Protein AF-A0A927FLP5-F1 (afdb_monomer_lite)

Radius of gyration: 29.57 Å; chains: 1; bounding box: 70×48×96 Å

Structure (mmCIF, N/CA/C/O backbone):
data_AF-A0A927FLP5-F1
#
_entry.id   AF-A0A927FLP5-F1
#
loop_
_atom_site.group_PDB
_atom_site.id
_atom_site.type_symbol
_atom_site.label_atom_id
_atom_site.label_alt_id
_atom_site.label_comp_id
_atom_site.label_asym_id
_atom_site.label_entity_id
_atom_site.label_seq_id
_atom_site.pdbx_PDB_ins_code
_atom_site.Cartn_x
_atom_site.Cartn_y
_atom_site.Cartn_z
_atom_site.occupancy
_atom_site.B_iso_or_equiv
_atom_site.auth_seq_id
_atom_site.auth_comp_id
_atom_site.auth_asym_id
_atom_site.auth_atom_id
_atom_site.pdbx_PDB_model_num
ATOM 1 N N . MET A 1 1 ? -26.301 -29.837 15.207 1.00 54.06 1 MET A N 1
ATOM 2 C CA . MET A 1 1 ? -26.233 -28.660 14.314 1.00 54.06 1 MET A CA 1
ATOM 3 C C . MET A 1 1 ? -24.783 -28.474 13.905 1.00 54.06 1 MET A C 1
ATOM 5 O O . MET A 1 1 ? -23.998 -28.004 14.714 1.00 54.06 1 MET A O 1
ATOM 9 N N . SER A 1 2 ? -24.397 -28.942 12.717 1.00 48.25 2 SER A N 1
ATOM 10 C CA . SER A 1 2 ? -23.045 -28.733 12.197 1.00 48.25 2 SER A CA 1
ATOM 11 C C . SER A 1 2 ? -22.936 -27.309 11.663 1.00 48.25 2 SER A C 1
ATOM 13 O O . SER A 1 2 ? -23.593 -26.951 10.687 1.00 48.25 2 SER A O 1
ATOM 15 N N . THR A 1 3 ? -22.117 -26.487 12.309 1.00 58.62 3 THR A N 1
ATOM 16 C CA . THR A 1 3 ? -21.611 -25.234 11.747 1.00 58.62 3 THR A CA 1
ATOM 17 C C . THR A 1 3 ? -20.623 -25.586 10.643 1.00 58.62 3 THR A C 1
ATOM 19 O O . THR A 1 3 ? -19.413 -25.597 10.853 1.00 58.62 3 THR A O 1
ATOM 22 N N . GLU A 1 4 ? -21.142 -25.966 9.479 1.00 59.00 4 GLU A N 1
ATOM 23 C CA . GLU A 1 4 ? -20.322 -26.081 8.284 1.00 59.00 4 GLU A CA 1
ATOM 24 C C . GLU A 1 4 ? -19.819 -24.666 7.963 1.00 59.00 4 GLU A C 1
ATOM 26 O O . GLU A 1 4 ? -20.645 -23.755 7.819 1.00 59.00 4 GLU A O 1
ATOM 31 N N . PRO A 1 5 ? -18.494 -24.423 7.949 1.00 60.84 5 PRO A N 1
ATOM 32 C CA . PRO A 1 5 ? -17.960 -23.106 7.655 1.00 60.84 5 PRO A CA 1
ATOM 33 C C . PRO A 1 5 ? -18.438 -22.741 6.257 1.00 60.84 5 PRO A C 1
ATOM 35 O O . PRO A 1 5 ? -18.066 -23.377 5.268 1.00 60.84 5 PRO A O 1
ATOM 38 N N . ARG A 1 6 ? -19.340 -21.756 6.201 1.00 65.50 6 ARG A N 1
ATOM 39 C CA . ARG A 1 6 ? -19.915 -21.214 4.976 1.00 65.50 6 ARG A CA 1
ATOM 40 C C . ARG A 1 6 ? -18.735 -20.828 4.095 1.00 65.50 6 ARG A C 1
ATOM 42 O O . ARG A 1 6 ? -18.098 -19.815 4.358 1.00 65.50 6 ARG A O 1
ATOM 49 N N . ARG A 1 7 ? -18.395 -21.661 3.102 1.00 63.47 7 ARG A N 1
ATOM 50 C CA . ARG A 1 7 ? -17.351 -21.339 2.127 1.00 63.47 7 ARG A CA 1
ATOM 51 C C . ARG A 1 7 ? -17.814 -20.070 1.438 1.00 63.47 7 ARG A C 1
ATOM 53 O O . ARG A 1 7 ? -18.718 -20.119 0.602 1.00 63.47 7 ARG A O 1
ATOM 60 N N . VAL A 1 8 ? -17.251 -18.943 1.861 1.00 61.28 8 VAL A N 1
ATOM 61 C CA . VAL A 1 8 ? -17.439 -17.656 1.213 1.00 61.28 8 VAL A CA 1
ATOM 62 C C . VAL A 1 8 ? -17.015 -17.893 -0.226 1.00 61.28 8 VAL A C 1
ATOM 64 O O . VAL A 1 8 ? -15.874 -18.255 -0.516 1.00 61.28 8 VAL A O 1
ATOM 67 N N . ARG A 1 9 ? -18.000 -17.866 -1.124 1.00 59.44 9 ARG A N 1
ATOM 68 C CA . ARG A 1 9 ? -17.767 -18.035 -2.552 1.00 59.44 9 ARG A CA 1
ATOM 69 C C . ARG A 1 9 ? -16.816 -16.905 -2.911 1.00 59.44 9 ARG A C 1
ATOM 71 O O . ARG A 1 9 ? -17.190 -15.756 -2.699 1.00 59.44 9 ARG A O 1
ATOM 78 N N . ALA A 1 10 ? -15.608 -17.234 -3.377 1.00 58.75 10 ALA A N 1
ATOM 79 C CA . ALA A 1 10 ? -14.648 -16.220 -3.791 1.00 58.75 10 ALA A CA 1
ATOM 80 C C . ALA A 1 10 ? -15.401 -15.229 -4.695 1.00 58.75 10 ALA A C 1
ATOM 82 O O . ALA A 1 10 ? -16.010 -15.690 -5.674 1.00 58.75 10 ALA A O 1
ATOM 83 N N . PRO A 1 11 ? -15.473 -13.937 -4.322 1.00 57.31 11 PRO A N 1
ATOM 84 C CA . PRO A 1 11 ? -16.252 -12.961 -5.067 1.00 57.31 11 PRO A CA 1
ATOM 85 C C . PRO A 1 11 ? -15.844 -13.056 -6.533 1.00 57.31 11 PRO A C 1
ATOM 87 O O . PRO A 1 11 ? -14.660 -13.240 -6.847 1.00 57.31 11 PRO A O 1
ATOM 90 N N . ARG A 1 12 ? -16.830 -13.035 -7.438 1.00 59.53 12 ARG A N 1
ATOM 91 C CA . ARG A 1 12 ? -16.547 -13.055 -8.875 1.00 59.53 12 ARG A CA 1
ATOM 92 C C . ARG A 1 12 ? -15.749 -11.797 -9.152 1.00 59.53 12 ARG A C 1
ATOM 94 O O . ARG A 1 12 ? -16.330 -10.723 -9.201 1.00 59.53 12 ARG A O 1
ATOM 101 N N . ALA A 1 13 ? -14.433 -11.953 -9.303 1.00 56.00 13 ALA A N 1
ATOM 102 C CA . ALA A 1 13 ? -13.540 -10.834 -9.526 1.00 56.00 13 ALA A CA 1
ATOM 103 C C . ALA A 1 13 ? -14.156 -9.956 -10.627 1.00 56.00 13 ALA A C 1
ATOM 105 O O . ALA A 1 13 ? -14.402 -10.477 -11.724 1.00 56.00 13 ALA A O 1
ATOM 106 N N . PRO A 1 14 ? -14.480 -8.679 -10.339 1.00 56.59 14 PRO A N 1
ATOM 107 C CA . PRO A 1 14 ? -15.032 -7.788 -11.344 1.00 56.59 14 PRO A CA 1
ATOM 108 C C . PRO A 1 14 ? -14.120 -7.839 -12.566 1.00 56.59 14 PRO A C 1
ATOM 110 O O . PRO A 1 14 ? -12.899 -7.956 -12.405 1.00 56.59 14 PRO A O 1
ATOM 113 N N . ALA A 1 15 ? -14.719 -7.821 -13.766 1.00 57.72 15 ALA A N 1
ATOM 114 C CA . ALA A 1 15 ? -13.989 -7.943 -15.025 1.00 57.72 15 ALA A CA 1
ATOM 115 C C . ALA A 1 15 ? -12.726 -7.077 -14.934 1.00 57.72 15 ALA A C 1
ATOM 117 O O . ALA A 1 15 ? -12.846 -5.879 -14.651 1.00 57.72 15 ALA A O 1
ATOM 118 N N . PRO A 1 16 ? -11.526 -7.678 -15.031 1.00 55.12 16 PRO A N 1
ATOM 119 C CA . PRO A 1 16 ? -10.327 -7.009 -14.571 1.00 55.12 16 PRO A CA 1
ATOM 120 C C . PRO A 1 16 ? -10.197 -5.674 -15.311 1.00 55.12 16 PRO A C 1
ATOM 122 O O . PRO A 1 16 ? -10.418 -5.580 -16.517 1.00 55.12 16 PRO A O 1
ATOM 125 N N . SER A 1 17 ? -9.848 -4.603 -14.611 1.00 60.06 17 SER A N 1
ATOM 126 C CA . SER A 1 17 ? -9.495 -3.337 -15.255 1.00 60.06 17 SER A CA 1
ATOM 127 C C . SER A 1 17 ? -8.031 -3.390 -15.716 1.00 60.06 17 SER A C 1
ATOM 129 O O . SER A 1 17 ? -7.236 -2.491 -15.445 1.00 60.06 17 SER A O 1
ATOM 131 N N . TRP A 1 18 ? -7.658 -4.463 -16.439 1.00 62.25 18 TRP A N 1
ATOM 132 C CA . TRP A 1 18 ? -6.313 -4.683 -17.014 1.00 62.25 18 TRP A CA 1
ATOM 133 C C . TRP A 1 18 ? -5.880 -3.559 -17.965 1.00 62.25 18 TRP A C 1
ATOM 135 O O . TRP A 1 18 ? -4.708 -3.453 -18.308 1.00 62.25 18 TRP A O 1
ATOM 145 N N . TRP A 1 19 ? -6.813 -2.679 -18.314 1.00 68.94 19 TRP A N 1
ATOM 146 C CA . TRP A 1 19 ? -6.651 -1.540 -19.200 1.00 68.94 19 TRP A CA 1
ATOM 147 C C . TRP A 1 19 ? -6.136 -0.272 -18.519 1.00 68.94 19 TRP A C 1
ATOM 149 O O . TRP A 1 19 ? -5.995 0.734 -19.207 1.00 68.94 19 TRP A O 1
ATOM 159 N N . SER A 1 20 ? -5.864 -0.259 -17.204 1.00 82.50 20 SER A N 1
ATOM 160 C CA . SER A 1 20 ? -5.229 0.928 -16.614 1.00 82.50 20 SER A CA 1
ATOM 161 C C . SER A 1 20 ? -3.843 1.119 -17.247 1.00 82.50 20 SER A C 1
ATOM 163 O O . SER A 1 20 ? -2.951 0.296 -17.004 1.00 82.50 20 SER A O 1
ATOM 165 N N . PRO A 1 21 ? -3.628 2.194 -18.032 1.00 85.00 21 PRO A N 1
ATOM 166 C CA . PRO A 1 21 ? -2.391 2.371 -18.787 1.00 85.00 21 PRO A CA 1
ATOM 167 C C . PRO A 1 21 ? -1.184 2.477 -17.852 1.00 85.00 21 PRO A C 1
ATOM 169 O O . PRO A 1 21 ? -0.098 2.029 -18.195 1.00 85.00 21 PRO A O 1
ATOM 172 N N . TRP A 1 22 ? -1.381 2.979 -16.630 1.00 84.69 22 TRP A N 1
ATOM 173 C CA . TRP A 1 22 ? -0.342 3.089 -15.605 1.00 84.69 22 TRP A CA 1
ATOM 174 C C . TRP A 1 22 ? 0.084 1.738 -15.029 1.00 84.69 22 TRP A C 1
ATOM 176 O O . TRP A 1 22 ? 1.269 1.517 -14.792 1.00 84.69 22 TRP A O 1
ATOM 186 N N . ILE A 1 23 ? -0.867 0.820 -14.825 1.00 88.62 23 ILE A N 1
ATOM 187 C CA . ILE A 1 23 ? -0.567 -0.540 -14.355 1.00 88.62 23 ILE A CA 1
ATOM 188 C C . ILE A 1 23 ? 0.171 -1.302 -15.454 1.00 88.62 23 ILE A C 1
ATOM 190 O O . ILE A 1 23 ? 1.176 -1.955 -15.172 1.00 88.62 23 ILE A O 1
ATOM 194 N N . LEU A 1 24 ? -0.296 -1.185 -16.701 1.00 90.00 24 LEU A N 1
ATOM 195 C CA . LEU A 1 24 ? 0.365 -1.794 -17.851 1.00 90.00 24 LEU A CA 1
ATOM 196 C C . LEU A 1 24 ? 1.784 -1.244 -18.019 1.00 90.00 24 LEU A C 1
ATOM 198 O O . LEU A 1 24 ? 2.722 -2.028 -18.115 1.00 90.00 24 LEU A O 1
ATOM 202 N N . LEU A 1 25 ? 1.953 0.079 -17.965 1.00 89.69 25 LEU A N 1
ATOM 203 C CA . LEU A 1 25 ? 3.258 0.733 -18.039 1.00 89.69 25 LEU A CA 1
ATOM 204 C C . LEU A 1 25 ? 4.198 0.245 -16.931 1.00 89.69 25 LEU A C 1
ATOM 206 O O . LEU A 1 25 ? 5.344 -0.088 -17.213 1.00 89.69 25 LEU A O 1
ATOM 210 N N . GLY A 1 26 ? 3.713 0.138 -15.690 1.00 90.00 26 GLY A N 1
ATOM 211 C CA . GLY A 1 26 ? 4.506 -0.389 -14.578 1.00 90.00 26 GLY A CA 1
ATOM 212 C C . GLY A 1 26 ? 4.943 -1.841 -14.793 1.00 90.00 26 GLY A C 1
ATOM 213 O O . GLY A 1 26 ? 6.095 -2.186 -14.539 1.00 90.00 26 GLY A O 1
ATOM 214 N N . ARG A 1 27 ? 4.057 -2.693 -15.323 1.00 91.69 27 ARG A N 1
ATOM 215 C CA . ARG A 1 27 ? 4.384 -4.090 -15.658 1.00 91.69 27 ARG A CA 1
ATOM 216 C C . ARG A 1 27 ? 5.389 -4.189 -16.797 1.00 91.69 27 ARG A C 1
ATOM 218 O O . ARG A 1 27 ? 6.332 -4.965 -16.702 1.00 91.69 27 ARG A O 1
ATOM 225 N N . VAL A 1 28 ? 5.212 -3.387 -17.846 1.00 91.81 28 VAL A N 1
ATOM 226 C CA . VAL A 1 28 ? 6.163 -3.300 -18.960 1.00 91.81 28 VAL A CA 1
ATOM 227 C C . VAL A 1 28 ? 7.525 -2.860 -18.438 1.00 91.81 28 VAL A C 1
ATOM 229 O O . VAL A 1 28 ? 8.517 -3.501 -18.756 1.00 91.81 28 VAL A O 1
ATOM 232 N N . LEU A 1 29 ? 7.585 -1.843 -17.575 1.00 90.31 29 LEU A N 1
ATOM 233 C CA . LEU A 1 29 ? 8.837 -1.366 -16.989 1.00 90.31 29 LEU A CA 1
ATOM 234 C C . LEU A 1 29 ? 9.545 -2.448 -16.151 1.00 90.31 29 LEU A C 1
ATOM 236 O O . LEU A 1 29 ? 10.763 -2.587 -16.258 1.00 90.31 29 LEU A O 1
ATOM 240 N N . LEU A 1 30 ? 8.798 -3.254 -15.383 1.00 90.44 30 LEU A N 1
ATOM 241 C CA . LEU A 1 30 ? 9.343 -4.387 -14.617 1.00 90.44 30 LEU A CA 1
ATOM 242 C C . LEU A 1 30 ? 9.969 -5.479 -15.495 1.00 90.44 30 LEU A C 1
ATOM 244 O O . LEU A 1 30 ? 10.870 -6.172 -15.033 1.00 90.44 30 LEU A O 1
ATOM 248 N N . VAL A 1 31 ? 9.503 -5.642 -16.735 1.00 92.56 31 VAL A N 1
ATOM 249 C CA . VAL A 1 31 ? 10.035 -6.638 -17.680 1.00 92.56 31 VAL A CA 1
ATOM 250 C C . VAL A 1 31 ? 11.155 -6.040 -18.533 1.00 92.56 31 VAL A C 1
ATOM 252 O O . VAL A 1 31 ? 12.246 -6.601 -18.625 1.00 92.56 31 VAL A O 1
ATOM 255 N N . VAL A 1 32 ? 10.899 -4.880 -19.139 1.00 90.38 32 VAL A N 1
ATOM 256 C CA . VAL A 1 32 ? 11.804 -4.213 -20.082 1.00 90.38 32 VAL A CA 1
ATOM 257 C C . VAL A 1 32 ? 13.066 -3.710 -19.387 1.00 90.38 32 VAL A C 1
ATOM 259 O O . VAL A 1 32 ? 14.140 -3.818 -19.966 1.00 90.38 32 VAL A O 1
ATOM 262 N N . GLY A 1 33 ? 12.974 -3.212 -18.149 1.00 88.94 33 GLY A N 1
ATOM 263 C CA . GLY A 1 33 ? 14.136 -2.720 -17.402 1.00 88.94 33 GLY A CA 1
ATOM 264 C C . GLY A 1 33 ? 15.233 -3.784 -17.249 1.00 88.94 33 GLY A C 1
ATOM 265 O O . GLY A 1 33 ? 16.324 -3.605 -17.791 1.00 88.94 33 GLY A O 1
ATOM 266 N N . PRO A 1 34 ? 14.957 -4.922 -16.584 1.00 86.62 34 PRO A N 1
ATOM 267 C CA . PRO A 1 34 ? 15.915 -6.021 -16.472 1.00 86.62 34 PRO A CA 1
ATOM 268 C C . PRO A 1 34 ? 16.362 -6.576 -17.829 1.00 86.62 34 PRO A C 1
ATOM 270 O O . PRO A 1 34 ? 17.546 -6.854 -18.007 1.00 86.62 34 PRO A O 1
ATOM 273 N N . ALA A 1 35 ? 15.450 -6.691 -18.802 1.00 91.44 35 ALA A N 1
ATOM 274 C CA . ALA A 1 35 ? 15.788 -7.167 -20.142 1.00 91.44 35 ALA A CA 1
ATOM 275 C C . ALA A 1 35 ? 16.807 -6.256 -20.846 1.00 91.44 35 ALA A C 1
ATOM 277 O O . ALA A 1 35 ? 17.753 -6.760 -21.445 1.00 91.44 35 ALA A O 1
ATOM 278 N N . LEU A 1 36 ? 16.669 -4.930 -20.730 1.00 88.88 36 LEU A N 1
ATOM 279 C CA . LEU A 1 36 ? 17.631 -3.968 -21.275 1.00 88.88 36 LEU A CA 1
ATOM 280 C C . LEU A 1 36 ? 18.985 -4.041 -20.571 1.00 88.88 36 LEU A C 1
ATOM 282 O O . LEU A 1 36 ? 20.010 -3.927 -21.235 1.00 88.88 36 LEU A O 1
ATOM 286 N N . VAL A 1 37 ? 19.012 -4.266 -19.255 1.00 90.19 37 VAL A N 1
ATOM 287 C CA . VAL A 1 37 ? 20.271 -4.453 -18.515 1.00 90.19 37 VAL A CA 1
ATOM 288 C C . VAL A 1 37 ? 20.991 -5.720 -18.981 1.00 90.19 37 VAL A C 1
ATOM 290 O O . VAL A 1 37 ? 22.192 -5.679 -19.244 1.00 90.19 37 VAL A O 1
ATOM 293 N N . VAL A 1 38 ? 20.266 -6.832 -19.136 1.00 93.88 38 VAL A N 1
ATOM 294 C CA . VAL A 1 38 ? 20.825 -8.087 -19.663 1.00 93.88 38 VAL A CA 1
ATOM 295 C C . VAL A 1 38 ? 21.300 -7.904 -21.103 1.00 93.88 38 VAL A C 1
ATOM 297 O O . VAL A 1 38 ? 22.424 -8.281 -21.419 1.00 93.88 38 VAL A O 1
ATOM 300 N N . LEU A 1 39 ? 20.492 -7.275 -21.961 1.00 91.88 39 LEU A N 1
ATOM 301 C CA . LEU A 1 39 ? 20.863 -6.988 -23.345 1.00 91.88 39 LEU A CA 1
ATOM 302 C C . LEU A 1 39 ? 22.130 -6.134 -23.412 1.00 91.88 39 LEU A C 1
ATOM 304 O O . LEU A 1 39 ? 23.053 -6.482 -24.137 1.00 91.88 39 LEU A O 1
ATOM 308 N N . CYS A 1 40 ? 22.202 -5.073 -22.605 1.00 91.69 40 CYS A N 1
ATOM 309 C CA . CYS A 1 40 ? 23.368 -4.204 -22.509 1.00 91.69 40 CYS A CA 1
ATOM 310 C C . CYS A 1 40 ? 24.632 -5.010 -22.186 1.00 91.69 40 CYS A C 1
ATOM 312 O O . CYS A 1 40 ? 25.641 -4.840 -22.863 1.00 91.69 40 CYS A O 1
ATOM 314 N N . ARG A 1 41 ? 24.563 -5.935 -21.217 1.00 92.56 41 ARG A N 1
ATOM 315 C CA . ARG A 1 41 ? 25.679 -6.831 -20.863 1.00 92.56 41 ARG A CA 1
ATOM 316 C C . ARG A 1 41 ? 26.053 -7.799 -21.984 1.00 92.56 41 ARG A C 1
ATOM 318 O O . ARG A 1 41 ? 27.232 -8.007 -22.235 1.00 92.56 41 ARG A O 1
ATOM 325 N N . LEU A 1 42 ? 25.074 -8.383 -22.671 1.00 95.75 42 LEU A N 1
ATOM 326 C CA . LEU A 1 42 ? 25.333 -9.339 -23.754 1.00 95.75 42 LEU A CA 1
ATOM 327 C C . LEU A 1 42 ? 25.935 -8.673 -24.997 1.00 95.75 42 LEU A C 1
ATOM 329 O O . LEU A 1 42 ? 26.741 -9.287 -25.693 1.00 95.75 42 LEU A O 1
ATOM 333 N N . THR A 1 43 ? 25.577 -7.418 -25.270 1.00 94.06 43 THR A N 1
ATOM 334 C CA . THR A 1 43 ? 26.082 -6.662 -26.424 1.00 94.06 43 THR A CA 1
ATOM 335 C C . THR A 1 43 ? 27.292 -5.793 -26.085 1.00 94.06 43 THR A C 1
ATOM 337 O O . THR A 1 43 ? 27.624 -4.904 -26.863 1.00 94.06 43 THR A O 1
ATOM 340 N N . GLU A 1 44 ? 27.951 -6.008 -24.940 1.00 94.19 44 GLU A N 1
ATOM 341 C CA . GLU A 1 44 ? 29.092 -5.197 -24.480 1.00 94.19 44 GLU A CA 1
ATOM 342 C C . GLU A 1 44 ? 30.226 -5.135 -25.507 1.00 94.19 44 GLU A C 1
ATOM 344 O O . GLU A 1 44 ? 30.790 -4.071 -25.746 1.00 94.19 44 GLU A O 1
ATOM 349 N N . SER A 1 45 ? 30.477 -6.236 -26.217 1.00 95.00 45 SER A N 1
ATOM 350 C CA . SER A 1 45 ? 31.469 -6.287 -27.301 1.00 95.00 45 SER A CA 1
ATOM 351 C C . SER A 1 45 ? 31.207 -5.295 -28.444 1.00 95.00 45 SER A C 1
ATOM 353 O O . SER A 1 45 ? 32.139 -4.944 -29.161 1.00 95.00 45 SER A O 1
ATOM 355 N N . TRP A 1 46 ? 29.965 -4.835 -28.627 1.00 91.44 46 TRP A N 1
ATOM 356 C CA . TRP A 1 46 ? 29.588 -3.933 -29.719 1.00 91.44 46 TRP A CA 1
ATOM 357 C C . TRP A 1 46 ? 29.763 -2.461 -29.362 1.00 91.44 46 TRP A C 1
ATOM 359 O O . TRP A 1 46 ? 30.056 -1.650 -30.234 1.00 91.44 46 TRP A O 1
ATOM 369 N N . TRP A 1 47 ? 29.559 -2.104 -28.094 1.00 92.00 47 TRP A N 1
ATOM 370 C CA . TRP A 1 47 ? 29.559 -0.710 -27.648 1.00 92.00 47 TRP A CA 1
ATOM 371 C C . TRP A 1 47 ? 30.698 -0.371 -26.684 1.00 92.00 47 TRP A C 1
ATOM 373 O O . TRP A 1 47 ? 30.925 0.809 -26.418 1.00 92.00 47 TRP A O 1
ATOM 383 N N . GLY A 1 48 ? 31.432 -1.367 -26.183 1.00 90.25 48 GLY A N 1
ATOM 384 C CA . GLY A 1 48 ? 32.540 -1.175 -25.244 1.00 90.25 48 GLY A CA 1
ATOM 385 C C . GLY A 1 48 ? 33.731 -0.412 -25.832 1.00 90.25 48 GLY A C 1
ATOM 386 O O . GLY A 1 48 ? 34.503 0.177 -25.085 1.00 90.25 48 GLY A O 1
ATOM 387 N N . SER A 1 49 ? 33.862 -0.378 -27.161 1.00 93.12 49 SER A N 1
ATOM 388 C CA . SER A 1 49 ? 34.868 0.416 -27.882 1.00 93.12 49 SER A CA 1
ATOM 389 C C . SER A 1 49 ? 34.356 1.778 -28.361 1.00 93.12 49 SER A C 1
ATOM 391 O O . SER A 1 49 ? 35.131 2.554 -28.922 1.00 93.12 49 SER A O 1
ATOM 393 N N . ALA A 1 50 ? 33.066 2.076 -28.180 1.00 91.19 50 ALA A N 1
ATOM 394 C CA . ALA A 1 50 ? 32.509 3.351 -28.608 1.00 91.19 50 ALA A CA 1
ATOM 395 C C . ALA A 1 50 ? 33.024 4.499 -27.714 1.00 91.19 50 ALA A C 1
ATOM 397 O O . ALA A 1 50 ? 33.268 4.284 -26.523 1.00 91.19 50 ALA A O 1
ATOM 398 N N . PRO A 1 51 ? 33.166 5.724 -28.255 1.00 91.50 51 PRO A N 1
ATOM 399 C CA . PRO A 1 51 ? 33.581 6.886 -27.476 1.00 91.50 51 PRO A CA 1
ATOM 400 C C . PRO A 1 51 ? 32.650 7.131 -26.288 1.00 91.50 51 PRO A C 1
ATOM 402 O O . PRO A 1 51 ? 31.441 6.892 -26.383 1.00 91.50 51 PRO A O 1
ATOM 405 N N . LEU A 1 52 ? 33.212 7.639 -25.196 1.00 93.88 52 LEU A N 1
ATOM 406 C CA . LEU A 1 52 ? 32.449 8.071 -24.029 1.00 93.88 52 LEU A CA 1
ATOM 407 C C . LEU A 1 52 ? 31.998 9.527 -24.195 1.00 93.88 52 LEU A C 1
ATOM 409 O O . LEU A 1 52 ? 32.701 10.332 -24.807 1.00 93.88 52 LEU A O 1
ATOM 413 N N . ASP A 1 53 ? 30.831 9.852 -23.652 1.00 91.88 53 ASP A N 1
ATOM 414 C CA . ASP A 1 53 ? 30.347 11.220 -23.504 1.00 91.88 53 ASP A CA 1
ATOM 415 C C . ASP A 1 53 ? 30.959 11.912 -22.268 1.00 91.88 53 ASP A C 1
ATOM 417 O O . ASP A 1 53 ? 31.731 11.323 -21.506 1.00 91.88 53 ASP A O 1
ATOM 421 N N . GLU A 1 54 ? 30.609 13.182 -22.051 1.00 90.75 54 GLU A N 1
ATOM 422 C CA . GLU A 1 54 ? 31.072 13.969 -20.894 1.00 90.75 54 GLU A CA 1
ATOM 423 C C . GLU A 1 54 ? 30.620 13.384 -19.541 1.00 90.75 54 GLU A C 1
ATOM 425 O O . GLU A 1 54 ? 31.224 13.669 -18.508 1.00 90.75 54 GLU A O 1
ATOM 430 N N . GLY A 1 55 ? 29.573 12.552 -19.537 1.00 85.00 55 GLY A N 1
ATOM 431 C CA . GLY A 1 55 ? 29.070 11.841 -18.363 1.00 85.00 55 GLY A CA 1
ATOM 432 C C . GLY A 1 55 ? 29.760 10.498 -18.108 1.00 85.00 55 GLY A C 1
ATOM 433 O O . GLY A 1 55 ? 29.422 9.823 -17.134 1.00 85.00 55 GLY A O 1
ATOM 434 N N . GLY A 1 56 ? 30.710 10.098 -18.961 1.00 86.88 56 GLY A N 1
ATOM 435 C CA . GLY A 1 56 ? 31.394 8.809 -18.883 1.00 86.88 56 GLY A CA 1
ATOM 436 C C . GLY A 1 56 ? 30.550 7.624 -19.367 1.00 86.88 56 GLY A C 1
ATOM 437 O O . GLY A 1 56 ? 30.906 6.477 -19.090 1.00 86.88 56 GLY A O 1
ATOM 438 N N . LEU A 1 57 ? 29.442 7.867 -20.073 1.00 86.44 57 LEU A N 1
ATOM 439 C CA . LEU A 1 57 ? 28.624 6.833 -20.704 1.00 86.44 57 LEU A CA 1
ATOM 440 C C . LEU A 1 57 ? 29.055 6.631 -22.157 1.00 86.44 57 LEU A C 1
ATOM 442 O O . LEU A 1 57 ? 29.432 7.566 -22.854 1.00 86.44 57 LEU A O 1
ATOM 446 N N . SER A 1 58 ? 28.978 5.392 -22.640 1.00 91.25 58 SER A N 1
ATOM 447 C CA . SER A 1 58 ? 29.176 5.102 -24.063 1.00 91.25 58 SER A CA 1
ATOM 448 C C . SER A 1 58 ? 28.144 5.862 -24.901 1.00 91.25 58 SER A C 1
ATOM 450 O O . SER A 1 58 ? 26.949 5.814 -24.612 1.00 91.25 58 SER A O 1
ATOM 452 N N . THR A 1 59 ? 28.603 6.519 -25.968 1.00 91.44 59 THR A N 1
ATOM 453 C CA . THR A 1 59 ? 27.760 7.244 -26.941 1.00 91.44 59 THR A CA 1
ATOM 454 C C . THR A 1 59 ? 26.798 6.333 -27.711 1.00 91.44 59 THR A C 1
ATOM 456 O O . THR A 1 59 ? 25.896 6.810 -28.403 1.00 91.44 59 THR A O 1
ATOM 459 N N . HIS A 1 60 ? 26.953 5.013 -27.591 1.00 91.69 60 HIS A N 1
ATOM 460 C CA . HIS A 1 60 ? 26.033 4.047 -28.168 1.00 91.69 60 HIS A CA 1
ATOM 461 C C . HIS A 1 60 ? 24.657 4.100 -27.463 1.00 91.69 60 HIS A C 1
ATOM 463 O O . HIS A 1 60 ? 24.587 4.162 -26.234 1.00 91.69 60 HIS A O 1
ATOM 469 N N . PRO A 1 61 ? 23.526 3.996 -28.188 1.00 90.19 61 PRO A N 1
ATOM 470 C CA . PRO A 1 61 ? 22.194 4.160 -27.593 1.00 90.19 61 PRO A CA 1
ATOM 471 C C . PRO A 1 61 ? 21.813 3.072 -26.575 1.00 90.19 61 PRO A C 1
ATOM 473 O O . PRO A 1 61 ? 20.974 3.315 -25.709 1.00 90.19 61 PRO A O 1
ATOM 476 N N . ILE A 1 62 ? 22.409 1.874 -26.659 1.00 89.25 62 ILE A N 1
ATOM 477 C CA . ILE A 1 62 ? 22.070 0.735 -25.780 1.00 89.25 62 ILE A CA 1
ATOM 478 C C . ILE A 1 62 ? 22.395 1.033 -24.299 1.00 89.25 62 ILE A C 1
ATOM 480 O O . ILE A 1 62 ? 21.465 0.984 -23.489 1.00 89.25 62 ILE A O 1
ATOM 484 N N . PRO A 1 63 ? 23.644 1.382 -23.916 1.00 87.19 63 PRO A N 1
ATOM 485 C CA . PRO A 1 63 ? 23.964 1.788 -22.544 1.00 87.19 63 PRO A CA 1
ATOM 486 C C . PRO A 1 63 ? 23.115 2.948 -22.025 1.00 87.19 63 PRO A C 1
ATOM 488 O O . PRO A 1 63 ? 22.624 2.881 -20.899 1.00 87.19 63 PRO A O 1
ATOM 491 N N . GLY A 1 64 ? 22.870 3.970 -22.852 1.00 88.56 64 GLY A N 1
ATOM 492 C CA . GLY A 1 64 ? 22.017 5.103 -22.482 1.00 88.56 64 GLY A CA 1
ATOM 493 C C . GLY A 1 64 ? 20.574 4.683 -22.178 1.00 88.56 64 GLY A C 1
ATOM 494 O O . GLY A 1 64 ? 20.018 5.058 -21.144 1.00 88.56 64 GLY A O 1
ATOM 495 N N . ALA A 1 65 ? 19.974 3.842 -23.026 1.00 88.56 65 ALA A N 1
ATOM 496 C CA . ALA A 1 65 ? 18.629 3.312 -22.806 1.00 88.56 65 ALA A CA 1
ATOM 497 C C . ALA A 1 65 ? 18.550 2.429 -21.549 1.00 88.56 65 ALA A C 1
ATOM 499 O O . ALA A 1 65 ? 17.604 2.556 -20.770 1.00 88.56 65 ALA A O 1
ATOM 500 N N . ALA A 1 66 ? 19.546 1.569 -21.317 1.00 87.62 66 ALA A N 1
ATOM 501 C CA . ALA A 1 66 ? 19.615 0.733 -20.119 1.00 87.62 66 ALA A CA 1
ATOM 502 C C . ALA A 1 66 ? 19.785 1.571 -18.839 1.00 87.62 66 ALA A C 1
ATOM 504 O O . ALA A 1 66 ? 19.133 1.293 -17.827 1.00 87.62 66 ALA A O 1
ATOM 505 N N . PHE A 1 67 ? 20.603 2.627 -18.887 1.00 88.81 67 PHE A N 1
ATOM 506 C CA . PHE A 1 67 ? 20.767 3.577 -17.789 1.00 88.81 67 PHE A CA 1
ATOM 507 C C . PHE A 1 67 ? 19.452 4.300 -17.475 1.00 88.81 67 PHE A C 1
ATOM 509 O O . PHE A 1 67 ? 18.987 4.257 -16.335 1.00 88.81 67 PHE A O 1
ATOM 516 N N . LEU A 1 68 ? 18.794 4.882 -18.483 1.00 89.31 68 LEU A N 1
ATOM 517 C CA . LEU A 1 68 ? 17.505 5.562 -18.313 1.00 89.31 68 LEU A CA 1
ATOM 518 C C . LEU A 1 68 ? 16.422 4.622 -17.775 1.00 89.31 68 LEU A C 1
ATOM 520 O O . LEU A 1 68 ? 15.695 4.988 -16.852 1.00 89.31 68 LEU A O 1
ATOM 524 N N . ALA A 1 69 ? 16.337 3.398 -18.303 1.00 85.88 69 ALA A N 1
ATOM 525 C CA . ALA A 1 69 ? 15.404 2.391 -17.810 1.00 85.88 69 ALA A CA 1
ATOM 526 C C . ALA A 1 69 ? 15.683 2.025 -16.344 1.00 85.88 69 ALA A C 1
ATOM 528 O O . ALA A 1 69 ? 14.745 1.891 -15.561 1.00 85.88 69 ALA A O 1
ATOM 529 N N . SER A 1 70 ? 16.955 1.924 -15.950 1.00 83.69 70 SER A N 1
ATOM 530 C CA . SER A 1 70 ? 17.358 1.645 -14.566 1.00 83.69 70 SER A CA 1
ATOM 531 C C . SER A 1 70 ? 16.999 2.793 -13.622 1.00 83.69 70 SER A C 1
ATOM 533 O O . SER A 1 70 ? 16.458 2.553 -12.544 1.00 83.69 70 SER A O 1
ATOM 535 N N . VAL A 1 71 ? 17.227 4.044 -14.036 1.00 87.75 71 VAL A N 1
ATOM 536 C CA . VAL A 1 71 ? 16.821 5.238 -13.277 1.00 87.75 71 VAL A CA 1
ATOM 537 C C . VAL A 1 71 ? 15.300 5.291 -13.127 1.00 87.75 71 VAL A C 1
ATOM 539 O O . VAL A 1 71 ? 14.800 5.495 -12.020 1.00 87.75 71 VAL A O 1
ATOM 542 N N . ALA A 1 72 ? 14.553 5.054 -14.208 1.00 86.12 72 ALA A N 1
ATOM 543 C CA . ALA A 1 72 ? 13.094 5.011 -14.176 1.00 86.12 72 ALA A CA 1
ATOM 544 C C . ALA A 1 72 ? 12.580 3.898 -13.251 1.00 86.12 72 ALA A C 1
ATOM 546 O O . ALA A 1 72 ? 11.673 4.133 -12.453 1.00 86.12 72 ALA A O 1
ATOM 547 N N . LEU A 1 73 ? 13.186 2.708 -13.308 1.00 87.56 73 LEU A N 1
ATOM 548 C CA . LEU A 1 73 ? 12.850 1.582 -12.440 1.00 87.56 73 LEU A CA 1
ATOM 549 C C . LEU A 1 73 ? 13.126 1.911 -10.968 1.00 87.56 73 LEU A C 1
ATOM 551 O O . LEU A 1 73 ? 12.263 1.672 -10.128 1.00 87.56 73 LEU A O 1
ATOM 555 N N . ALA A 1 74 ? 14.283 2.502 -10.658 1.00 84.12 74 ALA A N 1
ATOM 556 C CA . ALA A 1 74 ? 14.648 2.904 -9.301 1.00 84.12 74 ALA A CA 1
ATOM 557 C C . ALA A 1 74 ? 13.700 3.980 -8.746 1.00 84.12 74 ALA A C 1
ATOM 559 O O . ALA A 1 74 ? 13.237 3.873 -7.611 1.00 84.12 74 ALA A O 1
ATOM 560 N N . ALA A 1 75 ? 13.348 4.980 -9.559 1.00 81.88 75 ALA A N 1
ATOM 561 C CA . ALA A 1 75 ? 12.409 6.031 -9.175 1.00 81.88 75 ALA A CA 1
ATOM 562 C C . ALA A 1 75 ? 10.978 5.497 -8.983 1.00 81.88 75 ALA A C 1
ATOM 564 O O . ALA A 1 75 ? 10.270 5.911 -8.063 1.00 81.88 75 ALA A O 1
ATOM 565 N N . ALA A 1 76 ? 10.549 4.558 -9.830 1.00 84.31 76 ALA A N 1
ATOM 566 C CA . ALA A 1 76 ? 9.221 3.956 -9.767 1.00 84.31 76 ALA A CA 1
ATOM 567 C C . ALA A 1 76 ? 9.120 2.807 -8.751 1.00 84.31 76 ALA A C 1
ATOM 569 O O . ALA A 1 76 ? 8.009 2.396 -8.418 1.00 84.31 76 ALA A O 1
ATOM 570 N N . TRP A 1 77 ? 10.240 2.302 -8.230 1.00 84.69 77 TRP A N 1
ATOM 571 C CA . TRP A 1 77 ? 10.312 1.101 -7.394 1.00 84.69 77 TRP A CA 1
ATOM 572 C C . TRP A 1 77 ? 9.281 1.039 -6.256 1.00 84.69 77 TRP A C 1
ATOM 574 O O . TRP A 1 77 ? 8.614 0.007 -6.131 1.00 84.69 77 TRP A O 1
ATOM 584 N N . PRO A 1 78 ? 9.045 2.112 -5.466 1.00 76.62 78 PRO A N 1
ATOM 585 C CA . PRO A 1 78 ? 8.025 2.079 -4.420 1.00 76.62 78 PRO A CA 1
ATOM 586 C C . PRO A 1 78 ? 6.623 1.825 -4.981 1.00 76.62 78 PRO A C 1
ATOM 588 O O . PRO A 1 78 ? 5.833 1.127 -4.358 1.00 76.62 78 PRO A O 1
ATOM 591 N N . PHE A 1 79 ? 6.314 2.351 -6.165 1.00 80.56 79 PHE A N 1
ATOM 592 C CA . PHE A 1 79 ? 5.018 2.177 -6.821 1.00 80.56 79 PHE A CA 1
ATOM 593 C C . PHE A 1 79 ? 4.874 0.830 -7.523 1.00 80.56 79 PHE A C 1
ATOM 595 O O . PHE A 1 79 ? 3.761 0.322 -7.640 1.00 80.56 79 PHE A O 1
ATOM 602 N N . LEU A 1 80 ? 5.987 0.252 -7.976 1.00 84.25 80 LEU A N 1
ATOM 603 C CA . LEU A 1 80 ? 6.003 -1.055 -8.624 1.00 84.25 80 LEU A CA 1
ATOM 604 C C . LEU A 1 80 ? 5.866 -2.190 -7.611 1.00 84.25 80 LEU A C 1
ATOM 606 O O . LEU A 1 80 ? 5.162 -3.156 -7.886 1.00 84.25 80 LEU A O 1
ATOM 610 N N . LEU A 1 81 ? 6.531 -2.081 -6.457 1.00 83.62 81 LEU A N 1
ATOM 611 C CA . LEU A 1 81 ? 6.572 -3.161 -5.472 1.00 83.62 81 LEU A CA 1
ATOM 612 C C . LEU A 1 81 ? 5.493 -3.086 -4.402 1.00 83.62 81 LEU A C 1
ATOM 614 O O . LEU A 1 81 ? 5.042 -4.121 -3.907 1.00 83.62 81 LEU A O 1
ATOM 618 N N . LEU A 1 82 ? 5.098 -1.882 -3.992 1.00 87.62 82 LEU A N 1
ATOM 619 C CA . LEU A 1 82 ? 4.043 -1.764 -3.000 1.00 87.62 82 LEU A CA 1
ATOM 620 C C . LEU A 1 82 ? 2.690 -2.074 -3.662 1.00 87.62 82 LEU A C 1
ATOM 622 O O . LEU A 1 82 ? 2.475 -1.710 -4.819 1.00 87.62 82 LEU A O 1
ATOM 626 N N . PRO A 1 83 ? 1.746 -2.705 -2.939 1.00 87.88 83 PRO A N 1
ATOM 627 C CA . PRO A 1 83 ? 0.387 -2.946 -3.404 1.00 87.88 83 PRO A CA 1
ATOM 628 C C . PRO A 1 83 ? -0.407 -1.632 -3.405 1.00 87.88 83 PRO A C 1
ATOM 630 O O . PRO A 1 83 ? -1.344 -1.446 -2.629 1.00 87.88 83 PRO A O 1
ATOM 633 N N . ILE A 1 84 ? 0.021 -0.692 -4.244 1.00 87.44 84 ILE A N 1
ATOM 634 C CA . ILE A 1 84 ? -0.602 0.608 -4.421 1.00 87.44 84 ILE A CA 1
ATOM 635 C C . ILE A 1 84 ? -1.699 0.468 -5.470 1.00 87.44 84 ILE A C 1
ATOM 637 O O . ILE A 1 84 ? -1.433 0.294 -6.658 1.00 87.44 84 ILE A O 1
ATOM 641 N N . GLY A 1 85 ? -2.939 0.532 -5.004 1.00 86.69 85 GLY A N 1
ATOM 642 C CA . GLY A 1 85 ? -4.128 0.661 -5.825 1.00 86.69 85 GLY A CA 1
ATOM 643 C C . GLY A 1 85 ? -4.556 2.120 -5.946 1.00 86.69 85 GLY A C 1
ATOM 644 O O . GLY A 1 85 ? -4.357 2.936 -5.043 1.00 86.69 85 GLY A O 1
ATOM 645 N N . SER A 1 86 ? -5.197 2.445 -7.062 1.00 85.38 86 SER A N 1
ATOM 646 C CA . SER A 1 86 ? -5.932 3.700 -7.197 1.00 85.38 86 SER A CA 1
ATOM 647 C C . SER A 1 86 ? -7.397 3.468 -6.843 1.00 85.38 86 SER A C 1
ATOM 649 O O . SER A 1 86 ? -7.998 2.532 -7.381 1.00 85.38 86 SER A O 1
ATOM 651 N N . PRO A 1 87 ? -8.023 4.341 -6.043 1.00 83.31 87 PRO A N 1
ATOM 652 C CA . PRO A 1 87 ? -9.457 4.311 -5.794 1.00 83.31 87 PRO A CA 1
ATOM 653 C C . PRO A 1 87 ? -10.279 4.349 -7.085 1.00 83.31 87 PRO A C 1
ATOM 655 O O . PRO A 1 87 ? -11.333 3.736 -7.133 1.00 83.31 87 PRO A O 1
ATOM 658 N N . ARG A 1 88 ? -9.785 5.014 -8.144 1.00 82.88 88 ARG A N 1
ATOM 659 C CA . ARG A 1 88 ? -10.485 5.104 -9.441 1.00 82.88 88 ARG A CA 1
ATOM 660 C C . ARG A 1 88 ? -10.646 3.755 -10.141 1.00 82.88 88 ARG A C 1
ATOM 662 O O . ARG A 1 88 ? -11.560 3.601 -10.938 1.00 82.88 88 ARG A O 1
ATOM 669 N N . TRP A 1 89 ? -9.744 2.812 -9.876 1.00 83.56 89 TRP A N 1
ATOM 670 C CA . TRP A 1 89 ? -9.764 1.470 -10.470 1.00 83.56 89 TRP A CA 1
ATOM 671 C C . TRP A 1 89 ? -10.087 0.383 -9.446 1.00 83.56 89 TRP A C 1
ATOM 673 O O . TRP A 1 89 ? -10.115 -0.791 -9.805 1.00 83.56 89 TRP A O 1
ATOM 683 N N . SER A 1 90 ? -10.301 0.766 -8.186 1.00 88.19 90 SER A N 1
ATOM 684 C CA . SER A 1 90 ? -10.688 -0.1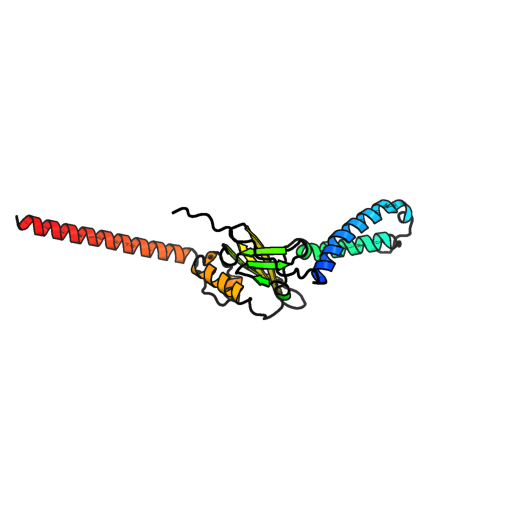60 -7.130 1.00 88.19 90 SER A CA 1
ATOM 685 C C . SER A 1 90 ? -12.201 -0.316 -7.133 1.00 88.19 90 SER A C 1
ATOM 687 O O . SER A 1 90 ? -12.931 0.666 -7.251 1.00 88.19 90 SER A O 1
ATOM 689 N N . VAL A 1 91 ? -12.663 -1.547 -6.981 1.00 90.25 91 VAL A N 1
ATOM 690 C CA . VAL A 1 91 ? -14.084 -1.884 -6.909 1.00 90.25 91 VAL A CA 1
ATOM 691 C C . VAL A 1 91 ? -14.353 -2.475 -5.535 1.00 90.25 91 VAL A C 1
ATOM 693 O O . VAL A 1 91 ? -13.479 -3.106 -4.942 1.00 90.25 91 VAL A O 1
ATOM 696 N N . ILE A 1 92 ? -15.544 -2.232 -5.006 1.00 90.94 92 ILE A N 1
ATOM 697 C CA . ILE A 1 92 ? -16.011 -2.873 -3.781 1.00 90.94 92 ILE A CA 1
ATOM 698 C C . ILE A 1 92 ? -17.138 -3.803 -4.197 1.00 90.94 92 ILE A C 1
ATOM 700 O O . ILE A 1 92 ? -18.128 -3.333 -4.753 1.00 90.94 92 ILE A O 1
ATOM 704 N N . ASP A 1 93 ? -16.954 -5.095 -3.957 1.00 88.69 93 ASP A N 1
ATOM 705 C CA . ASP A 1 93 ? -17.899 -6.149 -4.319 1.00 88.69 93 ASP A CA 1
ATOM 706 C C . ASP A 1 93 ? -18.142 -7.035 -3.097 1.00 88.69 93 ASP A C 1
ATOM 708 O O . ASP A 1 93 ? -17.184 -7.497 -2.480 1.00 88.69 93 ASP A O 1
ATOM 712 N N . ASP A 1 94 ? -19.402 -7.184 -2.686 1.00 88.69 94 ASP A N 1
ATOM 713 C CA . ASP A 1 94 ? -19.815 -7.958 -1.502 1.00 88.69 94 ASP A CA 1
ATOM 714 C C . ASP A 1 94 ? -18.986 -7.689 -0.222 1.00 88.69 94 ASP A C 1
ATOM 716 O O . ASP A 1 94 ? -18.686 -8.581 0.568 1.00 88.69 94 ASP A O 1
ATOM 720 N N . GLY A 1 95 ? -18.594 -6.429 0.007 1.00 90.94 95 GLY A N 1
ATOM 721 C CA . GLY A 1 95 ? -17.795 -6.043 1.180 1.00 90.94 95 GLY A CA 1
ATOM 722 C C . GLY A 1 95 ? -16.302 -6.380 1.075 1.00 90.94 95 GLY A C 1
ATOM 723 O O . GLY A 1 95 ? -15.568 -6.211 2.049 1.00 90.94 95 GLY A O 1
ATOM 724 N N . VAL A 1 96 ? -15.831 -6.796 -0.098 1.00 93.25 96 VAL A N 1
ATOM 725 C CA . VAL A 1 96 ? -14.416 -6.992 -0.416 1.00 93.25 96 VAL A CA 1
ATOM 726 C C . VAL A 1 96 ? -13.938 -5.841 -1.292 1.00 93.25 96 VAL A C 1
ATOM 728 O O . VAL A 1 96 ? -14.505 -5.541 -2.341 1.00 93.25 96 VAL A O 1
ATOM 731 N N . LEU A 1 97 ? -12.869 -5.175 -0.864 1.00 93.56 97 LEU A N 1
ATOM 732 C CA . LEU A 1 97 ? -12.179 -4.182 -1.674 1.00 93.56 97 LEU A CA 1
ATOM 733 C C . LEU A 1 97 ? -11.222 -4.895 -2.626 1.00 93.56 97 LEU A C 1
ATOM 735 O O . LEU A 1 97 ? -10.226 -5.469 -2.192 1.00 93.56 97 LEU A O 1
ATOM 739 N N . VAL A 1 98 ? -11.491 -4.793 -3.922 1.00 92.81 98 VAL A N 1
ATOM 740 C CA . VAL A 1 98 ? -10.657 -5.327 -4.997 1.00 92.81 98 VAL A CA 1
ATOM 741 C C . VAL A 1 98 ? -9.880 -4.178 -5.629 1.00 92.81 98 VAL A C 1
ATOM 743 O O . VAL A 1 98 ? -10.444 -3.315 -6.301 1.00 92.81 98 VAL A O 1
ATOM 746 N N . ALA A 1 99 ? -8.570 -4.160 -5.415 1.00 91.25 99 ALA A N 1
ATOM 747 C CA . ALA A 1 99 ? -7.676 -3.109 -5.873 1.00 91.25 99 ALA A CA 1
ATOM 748 C C . ALA A 1 99 ? -6.637 -3.669 -6.859 1.00 91.25 99 ALA A C 1
ATOM 750 O O . ALA A 1 99 ? -5.776 -4.467 -6.471 1.00 91.25 99 ALA A O 1
ATOM 751 N N . PRO A 1 100 ? -6.671 -3.264 -8.138 1.00 90.50 100 PRO A N 1
ATOM 752 C CA . PRO A 1 100 ? -5.652 -3.652 -9.100 1.00 90.50 100 PRO A CA 1
ATOM 753 C C . PRO A 1 100 ? -4.350 -2.890 -8.824 1.00 90.50 100 PRO A C 1
ATOM 755 O O . PRO A 1 100 ? -4.343 -1.670 -8.652 1.00 90.50 100 PRO A O 1
ATOM 758 N N . THR A 1 101 ? -3.238 -3.622 -8.800 1.00 91.56 101 THR A N 1
ATOM 759 C CA . THR A 1 101 ? -1.881 -3.096 -8.595 1.00 91.56 101 THR A CA 1
ATOM 760 C C . THR A 1 101 ? -0.955 -3.578 -9.713 1.00 91.56 101 THR A C 1
ATOM 762 O O . THR A 1 101 ? -1.307 -4.465 -10.504 1.00 91.56 101 THR A O 1
ATOM 765 N N . VAL A 1 102 ? 0.257 -3.020 -9.772 1.00 90.00 102 VAL A N 1
ATOM 766 C CA . VAL A 1 102 ? 1.287 -3.442 -10.734 1.00 90.00 102 VAL A CA 1
ATOM 767 C C . VAL A 1 102 ? 1.565 -4.944 -10.614 1.00 90.00 102 VAL A C 1
ATOM 769 O O . VAL A 1 102 ? 1.523 -5.646 -11.623 1.00 90.00 102 VAL A O 1
ATOM 772 N N . LEU A 1 103 ? 1.720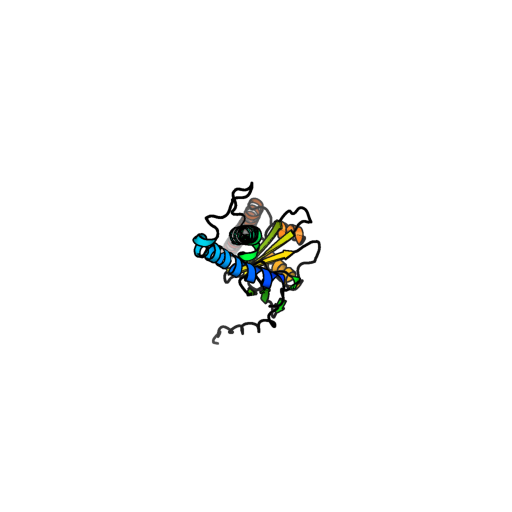 -5.458 -9.389 1.00 90.00 103 LEU A N 1
ATOM 773 C CA . LEU A 1 103 ? 2.011 -6.874 -9.117 1.00 90.00 103 LEU A CA 1
ATOM 774 C C . LEU A 1 103 ? 0.794 -7.808 -9.190 1.00 90.00 103 LEU A C 1
ATOM 776 O O . LEU A 1 103 ? 0.924 -9.000 -8.933 1.00 90.00 103 LEU A O 1
ATOM 780 N N . GLY A 1 104 ? -0.390 -7.287 -9.507 1.00 90.25 104 GLY A N 1
ATOM 781 C CA . GLY A 1 104 ? -1.620 -8.074 -9.575 1.00 90.25 104 GLY A CA 1
ATOM 782 C C . GLY A 1 104 ? -2.750 -7.478 -8.750 1.00 90.25 104 GLY A C 1
ATOM 783 O O . GLY A 1 104 ? -2.674 -6.349 -8.267 1.00 90.25 104 GLY A O 1
ATOM 784 N N . THR A 1 105 ? -3.832 -8.226 -8.613 1.00 91.00 105 THR A N 1
ATOM 785 C CA . THR A 1 105 ? -5.010 -7.778 -7.870 1.00 91.00 105 THR A CA 1
ATOM 786 C C . THR A 1 105 ? -4.834 -8.070 -6.386 1.00 91.00 105 THR A C 1
ATOM 788 O O . THR A 1 105 ? -4.376 -9.148 -6.009 1.00 91.00 105 THR A O 1
ATOM 791 N N . ARG A 1 106 ? -5.188 -7.106 -5.536 1.00 92.31 106 ARG A N 1
ATOM 792 C CA . ARG A 1 106 ? -5.222 -7.269 -4.082 1.00 92.31 106 ARG A CA 1
ATOM 793 C C . ARG A 1 106 ? -6.658 -7.171 -3.607 1.00 92.31 106 ARG A C 1
ATOM 795 O O . ARG A 1 106 ? -7.359 -6.233 -3.976 1.00 92.31 106 ARG A O 1
ATOM 802 N N . CYS A 1 107 ? -7.060 -8.138 -2.799 1.00 93.56 107 CYS A N 1
ATOM 803 C CA . CYS A 1 107 ? -8.366 -8.176 -2.164 1.00 93.56 107 CYS A CA 1
ATOM 804 C C . CYS A 1 107 ? -8.170 -7.909 -0.673 1.00 93.56 107 CYS A C 1
ATOM 806 O O . CYS A 1 107 ? -7.203 -8.400 -0.094 1.00 93.56 107 CYS A O 1
ATOM 808 N N . VAL A 1 108 ? -9.038 -7.095 -0.083 1.00 95.06 108 VAL A N 1
ATOM 809 C CA . VAL A 1 108 ? -9.072 -6.856 1.362 1.00 95.06 108 VAL A CA 1
ATOM 810 C C . VAL A 1 108 ? -10.513 -6.955 1.820 1.00 95.06 108 VAL A C 1
ATOM 812 O O . VAL A 1 108 ? -11.374 -6.220 1.325 1.00 95.06 108 VAL A O 1
ATOM 815 N N . GLU A 1 109 ? -10.771 -7.843 2.769 1.00 95.19 109 GLU A N 1
ATOM 816 C CA . GLU A 1 109 ? -12.103 -8.013 3.338 1.00 95.19 109 GLU A CA 1
ATOM 817 C C . GLU A 1 109 ? -12.405 -6.869 4.309 1.00 95.19 109 GLU A C 1
ATOM 819 O O . GLU A 1 109 ? -11.730 -6.676 5.320 1.00 95.19 109 GLU A O 1
ATOM 824 N N . LEU A 1 110 ? -13.410 -6.049 3.988 1.00 94.88 110 LEU A N 1
ATOM 825 C CA . LEU A 1 110 ? -13.679 -4.833 4.756 1.00 94.88 110 LEU A CA 1
ATOM 826 C C . LEU A 1 110 ? -14.292 -5.131 6.130 1.00 94.88 110 LEU A C 1
ATOM 828 O O . LEU A 1 110 ? -14.096 -4.362 7.071 1.00 94.88 110 LEU A O 1
ATOM 832 N N . HIS A 1 111 ? -15.027 -6.236 6.251 1.00 94.19 111 HIS A N 1
ATOM 833 C CA . HIS A 1 111 ? -15.645 -6.661 7.505 1.00 94.19 111 HIS A CA 1
ATOM 834 C C . HIS A 1 111 ? -14.639 -7.285 8.485 1.00 94.19 111 HIS A C 1
ATOM 836 O O . HIS A 1 111 ? -14.860 -7.226 9.691 1.00 94.19 111 HIS A O 1
ATOM 842 N N . GLU A 1 112 ? -13.509 -7.788 7.981 1.00 93.50 112 GLU A N 1
ATOM 843 C CA . GLU A 1 112 ? -12.418 -8.361 8.778 1.00 93.50 112 GLU A CA 1
ATOM 844 C C . GLU A 1 112 ? -11.225 -7.407 8.929 1.00 93.50 112 GLU A C 1
ATOM 846 O O . GLU A 1 112 ? -10.094 -7.824 9.190 1.00 93.50 112 GLU A O 1
ATOM 851 N N . LEU A 1 113 ? -11.435 -6.099 8.750 1.00 96.31 113 LEU A N 1
ATOM 852 C CA . LEU A 1 113 ? -10.361 -5.125 8.916 1.00 96.31 113 LEU A CA 1
ATOM 853 C C . LEU A 1 113 ? -9.794 -5.184 10.335 1.00 96.31 113 LEU A C 1
ATOM 855 O O . LEU A 1 113 ? -10.490 -4.911 11.307 1.00 96.31 113 LEU A O 1
ATOM 859 N N . VAL A 1 114 ? -8.490 -5.431 10.444 1.00 96.44 114 VAL A N 1
ATOM 860 C CA . VAL A 1 114 ? -7.770 -5.421 11.728 1.00 96.44 114 VAL A CA 1
ATOM 861 C C . VAL A 1 114 ? -6.921 -4.175 11.910 1.00 96.44 114 VAL A C 1
ATOM 863 O O . VAL A 1 114 ? -6.568 -3.833 13.036 1.00 96.44 114 VAL A O 1
ATOM 866 N N . ARG A 1 115 ? -6.537 -3.495 10.819 1.00 95.75 115 ARG A N 1
ATOM 867 C CA . ARG A 1 115 ? -5.790 -2.230 10.873 1.00 95.75 115 ARG A CA 1
ATOM 868 C C . ARG A 1 115 ? -6.156 -1.310 9.718 1.00 95.75 115 ARG A C 1
ATOM 870 O O . ARG A 1 115 ? -6.157 -1.714 8.557 1.00 95.75 115 ARG A O 1
ATOM 877 N N . ALA A 1 116 ? -6.331 -0.032 10.040 1.00 96.44 116 ALA A N 1
ATOM 878 C CA . ALA A 1 116 ? -6.499 1.034 9.064 1.00 96.44 116 ALA A CA 1
ATOM 879 C C . ALA A 1 116 ? -5.572 2.207 9.401 1.00 96.44 116 ALA A C 1
ATOM 881 O O . ALA A 1 116 ? -5.471 2.651 10.545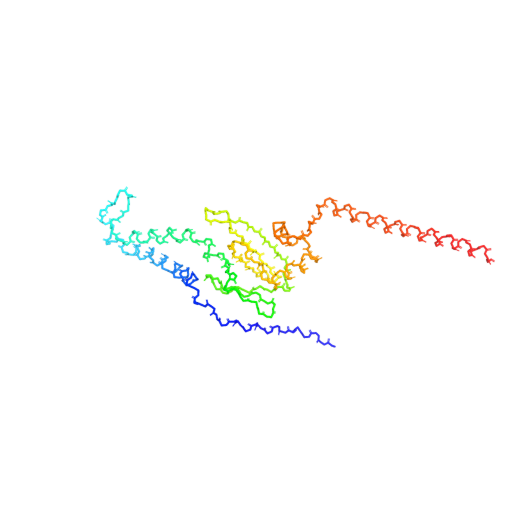 1.00 96.44 116 ALA A O 1
ATOM 882 N N . GLY A 1 117 ? -4.866 2.739 8.412 1.00 94.44 117 GLY A N 1
ATOM 883 C CA . GLY A 1 117 ? -3.930 3.833 8.632 1.00 94.44 117 GLY A CA 1
ATOM 884 C C . GLY A 1 117 ? -3.879 4.811 7.481 1.00 94.44 117 GLY A C 1
ATOM 885 O O . GLY A 1 117 ? -4.191 4.479 6.353 1.00 94.44 117 GLY A O 1
ATOM 886 N N . GLY A 1 118 ? -3.473 6.037 7.775 1.00 91.94 118 GLY A N 1
ATOM 887 C CA . GLY A 1 118 ? -3.281 7.084 6.783 1.00 91.94 118 GLY A CA 1
ATOM 888 C C . GLY A 1 118 ? -1.925 7.749 6.943 1.00 91.94 118 GLY A C 1
ATOM 889 O O . GLY A 1 118 ? -1.489 8.004 8.071 1.00 91.94 118 GLY A O 1
ATOM 890 N N . PHE A 1 119 ? -1.266 8.063 5.836 1.00 90.56 119 PHE A N 1
ATOM 891 C CA . PHE A 1 119 ? -0.099 8.940 5.823 1.00 90.56 119 PHE A CA 1
ATOM 892 C C . PHE A 1 119 ? -0.130 9.867 4.610 1.00 90.56 119 PHE A C 1
ATOM 894 O O . PHE A 1 119 ? -0.823 9.605 3.632 1.00 90.56 119 PHE A O 1
ATOM 901 N N . ARG A 1 120 ? 0.584 10.990 4.709 1.00 88.19 120 ARG A N 1
ATOM 902 C CA . ARG A 1 120 ? 0.727 11.952 3.616 1.00 88.19 120 ARG A CA 1
ATOM 903 C C . ARG A 1 120 ? 2.109 11.791 3.009 1.00 88.19 120 ARG A C 1
ATOM 905 O O . ARG A 1 120 ? 3.085 11.707 3.751 1.00 88.19 120 ARG A O 1
ATOM 912 N N . VAL A 1 121 ? 2.164 11.752 1.689 1.00 84.12 121 VAL A N 1
ATOM 913 C CA . VAL A 1 121 ? 3.394 11.876 0.916 1.00 84.12 121 VAL A CA 1
ATOM 914 C C . VAL A 1 121 ? 3.410 13.304 0.387 1.00 84.12 121 VAL A C 1
ATOM 916 O O . VAL A 1 121 ? 2.535 13.691 -0.388 1.00 84.12 121 VAL A O 1
ATOM 919 N N . LEU A 1 122 ? 4.352 14.098 0.894 1.00 80.19 122 LEU A N 1
ATOM 920 C CA . LEU A 1 122 ? 4.519 15.496 0.505 1.00 80.19 122 LEU A CA 1
ATOM 921 C C . LEU A 1 122 ? 5.188 15.536 -0.870 1.00 80.19 122 LEU A C 1
ATOM 923 O O . LEU A 1 122 ? 6.262 14.962 -1.052 1.00 80.19 122 LEU A O 1
ATOM 927 N N . GLY A 1 123 ? 4.548 16.195 -1.831 1.00 73.06 123 GLY A N 1
ATOM 928 C CA . GLY A 1 123 ? 5.057 16.354 -3.190 1.00 73.06 123 GLY A CA 1
ATOM 929 C C . GLY A 1 123 ? 4.935 17.800 -3.655 1.00 73.06 123 GLY A C 1
ATOM 930 O O . GLY A 1 123 ? 4.017 18.512 -3.254 1.00 73.06 123 GLY A O 1
ATOM 931 N N . ARG A 1 124 ? 5.839 18.237 -4.545 1.00 66.81 124 ARG A N 1
ATOM 932 C CA . ARG A 1 124 ? 5.853 19.610 -5.095 1.00 66.81 124 ARG A CA 1
ATOM 933 C C . ARG A 1 124 ? 4.575 19.996 -5.867 1.00 66.81 124 ARG A C 1
ATOM 935 O O . ARG A 1 124 ? 4.362 21.177 -6.092 1.00 66.81 124 ARG A O 1
ATOM 942 N N . GLY A 1 125 ? 3.737 19.028 -6.255 1.00 62.56 125 GLY A N 1
ATOM 943 C CA . GLY A 1 125 ? 2.494 19.235 -7.016 1.00 62.56 125 GLY A CA 1
ATOM 944 C C . GLY A 1 125 ? 1.194 18.966 -6.245 1.00 62.56 125 GLY A C 1
ATOM 945 O O . GLY A 1 125 ? 0.133 18.922 -6.858 1.00 62.56 125 GLY A O 1
ATOM 946 N N . GLY A 1 126 ? 1.262 18.749 -4.927 1.00 71.25 126 GLY A N 1
ATOM 947 C CA . GLY A 1 126 ? 0.101 18.468 -4.081 1.00 71.25 126 GLY A CA 1
ATOM 948 C C . GLY A 1 126 ? 0.342 17.317 -3.108 1.00 71.25 126 GLY A C 1
ATOM 949 O O . GLY A 1 126 ? 1.105 16.389 -3.383 1.00 71.25 126 GLY A O 1
ATOM 950 N N . ASP A 1 127 ? -0.326 17.375 -1.957 1.00 80.00 127 ASP A N 1
ATOM 951 C CA . ASP A 1 127 ? -0.207 16.343 -0.930 1.00 80.00 127 ASP A CA 1
ATOM 952 C C . ASP A 1 127 ? -0.987 15.089 -1.338 1.00 80.00 127 ASP A C 1
ATOM 954 O O . ASP A 1 127 ? -2.214 15.120 -1.480 1.00 80.00 127 ASP A O 1
ATOM 958 N N . LEU A 1 128 ? -0.286 13.962 -1.462 1.00 85.25 128 LEU A N 1
ATOM 959 C CA . LEU A 1 128 ? -0.902 12.663 -1.707 1.00 85.25 128 LEU A CA 1
ATOM 960 C C . LEU A 1 128 ? -1.250 12.020 -0.364 1.00 85.25 128 LEU A C 1
ATOM 962 O O . LEU A 1 128 ? -0.375 11.791 0.472 1.00 85.25 128 LEU A O 1
ATOM 966 N N . PHE A 1 129 ? -2.523 11.711 -0.135 1.00 88.56 129 PHE A N 1
ATOM 967 C CA . PHE A 1 129 ? -2.927 10.927 1.028 1.00 88.56 129 PHE A CA 1
ATOM 968 C C . PHE A 1 129 ? -2.965 9.449 0.654 1.00 88.56 129 PHE A C 1
ATOM 970 O O . PHE A 1 129 ? -3.599 9.066 -0.325 1.00 88.56 129 PHE A O 1
ATOM 977 N N . VAL A 1 130 ? -2.301 8.612 1.442 1.00 90.81 130 VAL A N 1
ATOM 978 C CA . VAL A 1 130 ? -2.263 7.164 1.243 1.00 90.81 130 VAL A CA 1
ATOM 979 C C . VAL A 1 130 ? -3.008 6.496 2.385 1.00 90.81 130 VAL A C 1
ATOM 981 O O . VAL A 1 130 ? -2.632 6.645 3.551 1.00 90.81 130 VAL A O 1
ATOM 984 N N . LEU A 1 131 ? -4.066 5.765 2.045 1.00 94.31 131 LEU A N 1
ATOM 985 C CA . LEU A 1 131 ? -4.836 4.945 2.970 1.00 94.31 131 LEU A CA 1
ATOM 986 C C . LEU A 1 131 ? -4.290 3.517 2.940 1.00 94.31 131 LEU A C 1
ATOM 988 O O . LEU A 1 131 ? -4.280 2.869 1.906 1.00 94.31 131 LEU A O 1
ATOM 992 N N . ARG A 1 132 ? -3.850 3.015 4.083 1.00 95.56 132 ARG A N 1
ATOM 993 C CA . ARG A 1 132 ? -3.414 1.639 4.290 1.00 95.56 132 ARG A CA 1
ATOM 994 C C . ARG A 1 132 ? -4.533 0.852 4.952 1.00 95.56 132 ARG A C 1
ATOM 996 O O . ARG A 1 132 ? -4.982 1.239 6.029 1.00 95.56 132 ARG A O 1
ATOM 1003 N N . LEU A 1 133 ? -4.911 -0.269 4.357 1.00 96.50 133 LEU A N 1
ATOM 1004 C CA . LEU A 1 133 ? -5.892 -1.206 4.901 1.00 96.50 133 LEU A CA 1
ATOM 1005 C C . LEU A 1 133 ? -5.248 -2.583 5.047 1.00 96.50 133 LEU A C 1
ATOM 1007 O O . LEU A 1 133 ? -4.409 -2.950 4.221 1.00 96.50 133 L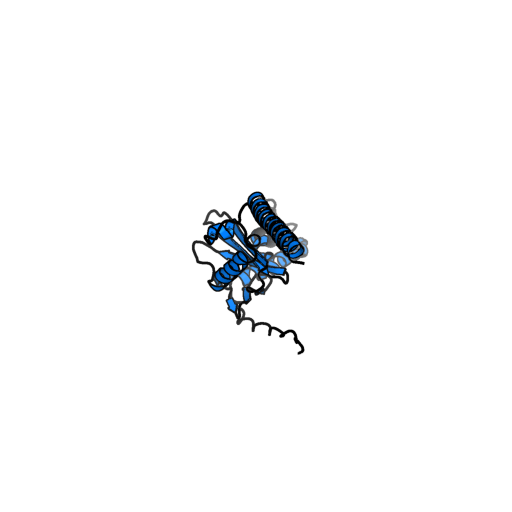EU A O 1
ATOM 1011 N N . ARG A 1 134 ? -5.608 -3.310 6.104 1.00 96.94 134 ARG A N 1
ATOM 1012 C CA . ARG A 1 134 ? -5.178 -4.688 6.341 1.00 96.94 134 ARG A CA 1
ATOM 1013 C C . ARG A 1 134 ? -6.297 -5.484 7.010 1.00 96.94 134 ARG A C 1
ATOM 1015 O O . ARG A 1 134 ? -6.849 -5.005 8.004 1.00 96.94 134 ARG A O 1
ATOM 1022 N N . ASP A 1 135 ? -6.571 -6.671 6.486 1.00 95.69 135 ASP A N 1
ATOM 1023 C CA . ASP A 1 135 ? -7.533 -7.630 7.041 1.00 95.69 135 ASP A CA 1
ATOM 1024 C C . ASP A 1 135 ? -6.875 -8.642 7.999 1.00 95.69 135 ASP A C 1
ATOM 1026 O O . ASP A 1 135 ? -5.656 -8.603 8.239 1.00 95.69 135 ASP A O 1
ATOM 1030 N N . ALA A 1 136 ? -7.706 -9.494 8.600 1.00 92.94 136 ALA A N 1
ATOM 1031 C CA . ALA A 1 136 ? -7.312 -10.513 9.567 1.00 92.94 136 ALA A CA 1
ATOM 1032 C C . ALA A 1 136 ? -6.383 -11.575 8.965 1.00 92.94 136 ALA A C 1
ATOM 1034 O O . ALA A 1 136 ? -5.391 -11.936 9.605 1.00 92.94 136 ALA A O 1
ATOM 1035 N N . ASP A 1 137 ? -6.625 -11.968 7.714 1.00 92.56 137 ASP A N 1
ATOM 1036 C CA . ASP A 1 137 ? -5.779 -12.888 6.941 1.00 92.56 137 ASP A CA 1
ATOM 1037 C C . ASP A 1 137 ? -4.403 -12.300 6.589 1.00 92.56 137 ASP A C 1
ATOM 1039 O O . ASP A 1 137 ? -3.478 -12.996 6.163 1.00 92.56 137 ASP A O 1
ATOM 1043 N N . GLY A 1 138 ? -4.220 -10.999 6.811 1.00 92.19 138 GLY A N 1
ATOM 1044 C CA . GLY A 1 138 ? -2.963 -10.303 6.593 1.00 92.19 138 GLY A CA 1
ATOM 1045 C C . GLY A 1 138 ? -2.795 -9.766 5.177 1.00 92.19 138 GLY A C 1
ATOM 1046 O O . GLY A 1 138 ? -1.737 -9.189 4.887 1.00 92.19 138 GLY A O 1
ATOM 1047 N N . HIS A 1 139 ? -3.816 -9.867 4.326 1.00 93.75 139 HIS A N 1
ATOM 1048 C CA . HIS A 1 139 ? -3.851 -9.132 3.075 1.00 93.75 139 HIS A CA 1
ATOM 1049 C C . HIS A 1 139 ? -3.905 -7.636 3.366 1.00 93.75 139 HIS A C 1
ATOM 1051 O O . HIS A 1 139 ? -4.491 -7.156 4.339 1.00 93.75 139 HIS A O 1
ATOM 1057 N N . TRP A 1 140 ? -3.225 -6.864 2.528 1.00 95.06 140 TRP A N 1
ATOM 1058 C CA . TRP A 1 140 ? -3.142 -5.428 2.707 1.00 95.06 140 TRP A CA 1
ATOM 1059 C C . TRP A 1 140 ? -3.029 -4.713 1.373 1.00 95.06 140 TRP A C 1
ATOM 1061 O O . TRP A 1 140 ? -2.510 -5.241 0.387 1.00 95.06 140 TRP A O 1
ATOM 1071 N N . VAL A 1 141 ? -3.500 -3.472 1.372 1.00 95.00 141 VAL A N 1
ATOM 1072 C CA . VAL A 1 141 ? -3.457 -2.589 0.212 1.00 95.00 141 VAL A CA 1
ATOM 1073 C C . VAL A 1 141 ? -3.184 -1.157 0.653 1.00 95.00 141 VAL A C 1
ATOM 1075 O O . VAL A 1 141 ? -3.564 -0.732 1.750 1.00 95.00 141 VAL A O 1
ATOM 1078 N N . LEU A 1 142 ? -2.503 -0.412 -0.210 1.00 94.12 142 LEU A N 1
ATOM 1079 C CA . LEU A 1 142 ? -2.361 1.032 -0.123 1.00 94.12 142 LEU A CA 1
ATOM 1080 C C . LEU A 1 142 ? -3.240 1.665 -1.197 1.00 94.12 142 LEU A C 1
ATOM 1082 O O . LEU A 1 142 ? -3.058 1.402 -2.375 1.00 94.12 142 LEU A O 1
ATOM 1086 N N . LEU A 1 143 ? -4.173 2.520 -0.812 1.00 92.25 143 LEU A N 1
ATOM 1087 C CA . LEU A 1 143 ? -4.975 3.307 -1.736 1.00 92.25 143 LEU A CA 1
ATOM 1088 C C . LEU A 1 143 ? -4.422 4.727 -1.789 1.00 92.25 143 LEU A C 1
ATOM 1090 O O . LEU A 1 143 ? -4.427 5.437 -0.780 1.00 92.25 143 LEU A O 1
ATOM 1094 N N . THR A 1 144 ? -3.933 5.145 -2.953 1.00 88.94 144 THR A N 1
ATOM 1095 C CA . THR A 1 144 ? -3.413 6.502 -3.161 1.00 88.94 144 THR A CA 1
ATOM 1096 C C . THR A 1 144 ? -4.522 7.462 -3.550 1.00 88.94 144 THR A C 1
ATOM 1098 O O . THR A 1 144 ? -5.346 7.179 -4.412 1.00 88.94 144 THR A O 1
ATOM 1101 N N . ARG A 1 145 ? -4.542 8.642 -2.933 1.00 82.56 145 ARG A N 1
ATOM 1102 C CA . ARG A 1 145 ? -5.521 9.680 -3.232 1.00 82.56 145 ARG A CA 1
ATOM 1103 C C . ARG A 1 145 ? -4.891 11.041 -3.426 1.00 82.56 145 ARG A C 1
ATOM 1105 O O . ARG A 1 145 ? -4.213 11.549 -2.534 1.00 82.56 145 ARG A O 1
ATOM 1112 N N . SER A 1 146 ? -5.201 11.652 -4.563 1.00 71.00 146 SER A N 1
ATOM 1113 C CA . SER A 1 146 ? -4.953 13.065 -4.821 1.00 71.00 146 SER A CA 1
ATOM 1114 C C . SER A 1 146 ? -6.129 13.904 -4.315 1.00 71.00 146 SER A C 1
ATOM 1116 O O . SER A 1 146 ? -7.267 13.658 -4.705 1.00 71.00 146 SER A O 1
ATOM 1118 N N . GLY A 1 147 ? -5.867 14.915 -3.485 1.00 66.44 147 GLY A N 1
ATOM 1119 C CA . GLY A 1 147 ? -6.850 15.959 -3.172 1.00 66.44 147 GLY A CA 1
ATOM 1120 C C . GLY A 1 147 ? -7.929 15.606 -2.135 1.00 66.44 147 GLY A C 1
ATOM 1121 O O . GLY A 1 147 ? -7.699 14.872 -1.167 1.00 66.44 147 GLY A O 1
ATOM 1122 N N . GLN A 1 148 ? -9.096 16.238 -2.298 1.00 57.44 148 GLN A N 1
ATOM 1123 C CA . GLN A 1 148 ? -10.195 16.273 -1.324 1.00 57.44 148 GLN A CA 1
ATOM 1124 C C . GLN A 1 148 ? -11.222 15.144 -1.503 1.00 57.44 148 GLN A C 1
ATOM 1126 O O . GLN A 1 148 ? -12.149 15.060 -0.706 1.00 57.44 148 GLN A O 1
ATOM 1131 N N . ASP A 1 149 ? -11.030 14.273 -2.496 1.00 63.00 149 ASP A N 1
ATOM 1132 C CA . ASP A 1 149 ? -11.944 13.180 -2.822 1.00 63.00 149 ASP A CA 1
ATOM 1133 C C . ASP A 1 149 ? -12.266 12.302 -1.585 1.00 63.00 149 ASP A C 1
ATOM 1135 O O . ASP A 1 149 ? -11.373 11.851 -0.854 1.00 63.00 149 ASP A O 1
ATOM 1139 N N . ASP A 1 150 ? -13.557 12.034 -1.364 1.00 71.44 150 ASP A N 1
ATOM 1140 C CA . ASP A 1 150 ? -14.096 11.415 -0.142 1.00 71.44 150 ASP A CA 1
ATOM 1141 C C . ASP A 1 150 ? -13.908 9.896 -0.086 1.00 71.44 150 ASP A C 1
ATOM 1143 O O . ASP A 1 150 ? -14.191 9.199 -1.063 1.00 71.44 150 ASP A O 1
ATOM 1147 N N . VAL A 1 151 ? -13.368 9.345 1.019 1.00 83.62 151 VAL A N 1
ATOM 1148 C CA . VAL A 1 151 ? -13.154 7.880 1.227 1.00 83.62 151 VAL A CA 1
ATOM 1149 C C . VAL A 1 151 ? -14.400 7.116 0.769 1.00 83.62 151 VAL A C 1
ATOM 1151 O O . VAL A 1 151 ? -15.469 7.503 1.234 1.00 83.62 151 VAL A O 1
ATOM 1154 N N . PRO A 1 152 ? -14.292 6.096 -0.120 1.00 88.19 152 PRO A N 1
ATOM 1155 C CA . PRO A 1 152 ? -15.468 5.366 -0.588 1.00 88.19 152 PRO A CA 1
ATOM 1156 C C . PRO A 1 152 ? -16.339 4.964 0.597 1.00 88.19 152 PRO A C 1
ATOM 1158 O O . PRO A 1 152 ? -15.799 4.490 1.598 1.00 88.19 152 PRO A O 1
ATOM 1161 N N . GLU A 1 153 ? -17.654 5.161 0.502 1.00 90.19 153 GLU A N 1
ATOM 1162 C CA . GLU A 1 153 ? -18.537 5.072 1.672 1.00 90.19 153 G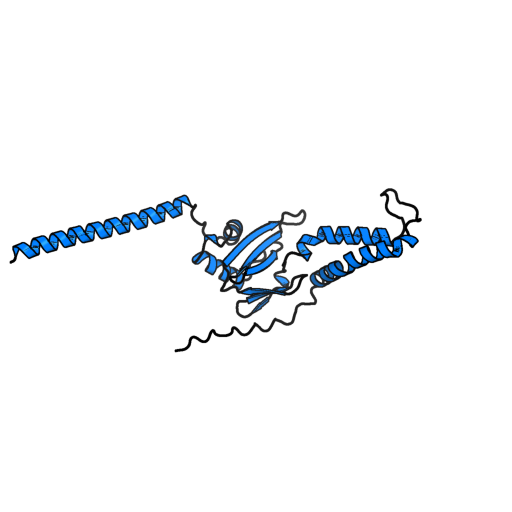LU A CA 1
ATOM 1163 C C . GLU A 1 153 ? -18.444 3.710 2.371 1.00 90.19 153 GLU A C 1
ATOM 1165 O O . GLU A 1 153 ? -18.386 3.645 3.593 1.00 90.19 153 GLU A O 1
ATOM 1170 N N . ALA A 1 154 ? -18.297 2.622 1.613 1.00 91.12 154 ALA A N 1
ATOM 1171 C CA . ALA A 1 154 ? -18.087 1.293 2.180 1.00 91.12 154 ALA A CA 1
ATOM 1172 C C . ALA A 1 154 ? -16.760 1.169 2.959 1.00 91.12 154 ALA A C 1
ATOM 1174 O O . ALA A 1 154 ? -16.741 0.616 4.056 1.00 91.12 154 ALA A O 1
ATOM 1175 N N . VAL A 1 155 ? -15.657 1.743 2.461 1.00 93.31 155 VAL A N 1
ATOM 1176 C CA . VAL A 1 155 ? -14.379 1.780 3.200 1.00 93.31 155 VAL A CA 1
ATOM 1177 C C . VAL A 1 155 ? -14.504 2.674 4.433 1.00 93.31 155 VAL A C 1
ATOM 1179 O O . VAL A 1 155 ? -14.014 2.319 5.503 1.00 93.31 155 VAL A O 1
ATOM 1182 N N . ARG A 1 156 ? -15.178 3.824 4.313 1.00 93.69 156 ARG A N 1
ATOM 1183 C CA . ARG A 1 156 ? -15.446 4.726 5.440 1.00 93.69 156 ARG A CA 1
ATOM 1184 C C . ARG A 1 156 ? -16.255 4.007 6.520 1.00 93.69 156 ARG A C 1
ATOM 1186 O O . ARG A 1 156 ? -15.846 4.028 7.677 1.00 93.69 156 ARG A O 1
ATOM 1193 N N . SER A 1 157 ? -17.343 3.346 6.140 1.00 94.56 157 SER A N 1
ATOM 1194 C CA . SER A 1 157 ? -18.207 2.553 7.017 1.00 94.56 157 SER A CA 1
ATOM 1195 C C . SER A 1 157 ? -17.435 1.431 7.713 1.00 94.56 157 SER A C 1
ATOM 1197 O O . SER A 1 157 ? -17.561 1.260 8.924 1.00 94.56 157 SER A O 1
ATOM 1199 N N . ALA A 1 158 ? -16.562 0.731 6.990 1.00 95.12 158 ALA A N 1
ATOM 1200 C CA . ALA A 1 158 ? -15.726 -0.323 7.551 1.00 95.12 158 ALA A CA 1
ATOM 1201 C C . ALA A 1 158 ? -14.680 0.211 8.546 1.00 95.12 158 ALA A C 1
ATOM 1203 O O . ALA A 1 158 ? -14.531 -0.320 9.644 1.00 95.12 158 ALA A O 1
ATOM 1204 N N . VAL A 1 159 ? -14.006 1.322 8.226 1.00 95.50 159 VAL A N 1
ATOM 1205 C CA . VAL A 1 159 ? -13.073 1.979 9.159 1.00 95.50 159 VAL A CA 1
ATOM 1206 C C . VAL A 1 159 ? -13.805 2.530 10.387 1.00 95.50 159 VAL A C 1
ATOM 1208 O O . VAL A 1 159 ? -13.263 2.483 11.490 1.00 95.50 159 VAL A O 1
ATOM 1211 N N . LEU A 1 160 ? -15.034 3.028 10.228 1.00 95.56 160 LEU A N 1
ATOM 1212 C CA . LEU A 1 160 ? -15.884 3.451 11.342 1.00 95.56 160 LEU A CA 1
ATOM 1213 C C . LEU A 1 160 ? -16.264 2.273 12.242 1.00 95.56 160 LEU A C 1
ATOM 1215 O O . LEU A 1 160 ? -16.169 2.400 13.462 1.00 95.56 160 LEU A O 1
ATOM 1219 N N . ALA A 1 161 ? -16.662 1.138 11.662 1.00 95.38 161 ALA A N 1
ATOM 1220 C CA . ALA A 1 161 ? -16.947 -0.085 12.405 1.00 95.38 161 ALA A CA 1
ATOM 1221 C C . ALA A 1 161 ? -15.707 -0.556 13.179 1.00 95.38 161 ALA A C 1
ATOM 1223 O O . ALA A 1 161 ? -15.781 -0.744 14.392 1.00 95.38 161 ALA A O 1
ATOM 1224 N N . LEU A 1 162 ? -14.546 -0.606 12.516 1.00 95.56 162 LEU A N 1
ATOM 1225 C CA . LEU A 1 162 ? -13.270 -0.915 13.156 1.00 95.56 162 LEU A CA 1
ATOM 1226 C C . LEU A 1 162 ? -12.954 0.058 14.300 1.00 95.56 162 LEU A C 1
ATOM 1228 O O . LEU A 1 162 ? -12.579 -0.376 15.380 1.00 95.56 162 LEU A O 1
ATOM 1232 N N . HIS A 1 163 ? -13.138 1.366 14.108 1.00 95.81 163 HIS A N 1
ATOM 1233 C CA . HIS A 1 163 ? -12.860 2.361 15.147 1.00 95.81 163 HIS A CA 1
ATOM 1234 C C . HIS A 1 163 ? -13.746 2.199 16.390 1.00 95.81 163 HIS A C 1
ATOM 1236 O O . HIS A 1 163 ? -13.289 2.482 17.496 1.00 95.81 163 HIS A O 1
ATOM 1242 N N . ARG A 1 164 ? -15.000 1.753 16.225 1.00 94.06 164 ARG A N 1
ATOM 1243 C CA . ARG A 1 164 ? -15.918 1.504 17.349 1.00 94.06 164 ARG A CA 1
ATOM 1244 C C . ARG A 1 164 ? -15.472 0.319 18.204 1.00 94.06 164 ARG A C 1
ATOM 1246 O O . ARG A 1 164 ? -15.633 0.378 19.417 1.00 94.06 164 ARG A O 1
ATOM 1253 N N . VAL A 1 165 ? -14.936 -0.729 17.577 1.00 93.62 165 VAL A N 1
ATOM 1254 C CA . VAL A 1 165 ? -14.527 -1.965 18.265 1.00 93.62 165 VAL A CA 1
ATOM 1255 C C . VAL A 1 165 ? -13.080 -1.876 18.764 1.00 93.62 165 VAL A C 1
ATOM 1257 O O . VAL A 1 165 ? -12.812 -2.131 19.934 1.00 93.62 165 VAL A O 1
ATOM 1260 N N . HIS A 1 166 ? -12.158 -1.454 17.896 1.00 92.50 166 HIS A N 1
ATOM 1261 C CA . HIS A 1 166 ? -10.718 -1.347 18.147 1.00 92.50 166 HIS A CA 1
ATOM 1262 C C . HIS A 1 166 ? -10.207 0.051 17.771 1.00 92.50 166 HIS A C 1
ATOM 1264 O O . HIS A 1 166 ? -9.598 0.255 16.714 1.00 92.50 166 HIS A O 1
ATOM 1270 N N . PRO A 1 167 ? -10.438 1.065 18.616 1.00 91.75 167 PRO A N 1
ATOM 1271 C CA . PRO A 1 167 ? -10.086 2.443 18.296 1.00 91.75 167 PRO A CA 1
ATOM 1272 C C . PRO A 1 167 ? -8.578 2.644 18.038 1.00 91.75 167 PRO A C 1
ATOM 1274 O O . PRO A 1 167 ? -8.195 3.501 17.235 1.00 91.75 167 PRO A O 1
ATOM 1277 N N . GLU A 1 168 ? -7.721 1.842 18.673 1.00 91.50 168 GLU A N 1
ATOM 1278 C CA . GLU A 1 168 ? -6.267 1.791 18.475 1.00 91.50 168 GLU A CA 1
ATOM 1279 C C . GLU A 1 168 ? -5.825 1.200 17.130 1.00 91.50 168 GLU A C 1
ATOM 1281 O O . GLU A 1 168 ? -4.718 1.501 16.677 1.00 91.50 168 GLU A O 1
ATOM 1286 N N . ALA A 1 169 ? -6.676 0.414 16.466 1.00 94.31 169 ALA A N 1
ATOM 1287 C CA . ALA A 1 169 ? -6.393 -0.151 15.149 1.00 94.31 169 ALA A CA 1
ATOM 1288 C C . ALA A 1 169 ? -6.415 0.904 14.030 1.00 94.31 169 ALA A C 1
ATOM 1290 O O . ALA A 1 169 ? -5.923 0.652 12.925 1.00 94.31 169 ALA A O 1
ATOM 1291 N N . VAL A 1 170 ? -6.964 2.092 14.317 1.00 95.81 170 VAL A N 1
ATOM 1292 C CA . VAL A 1 170 ? -7.072 3.211 13.379 1.00 95.81 170 VAL A CA 1
ATOM 1293 C C . VAL A 1 170 ? -6.017 4.274 13.682 1.00 95.81 170 VAL A C 1
ATOM 1295 O O . VAL A 1 170 ? -5.991 4.885 14.760 1.00 95.81 170 VAL A O 1
ATOM 1298 N N . SER A 1 171 ? -5.139 4.542 12.710 1.00 94.38 171 SER A N 1
ATOM 1299 C CA . SER A 1 171 ? -4.023 5.467 12.922 1.00 94.38 171 SER A CA 1
ATOM 1300 C C . SER A 1 171 ? -4.500 6.893 13.260 1.00 94.38 171 SER A C 1
ATOM 1302 O O . SER A 1 171 ? -5.518 7.347 12.730 1.00 94.38 171 SER A O 1
ATOM 1304 N N . PRO A 1 172 ? -3.761 7.655 14.097 1.00 91.75 172 PRO A N 1
ATOM 1305 C CA . PRO A 1 172 ? -4.158 9.011 14.494 1.00 91.75 172 PRO A CA 1
ATOM 1306 C C . PRO A 1 172 ? -4.403 9.953 13.309 1.00 91.75 172 PRO A C 1
ATOM 1308 O O . PRO A 1 172 ? -5.349 10.736 13.319 1.00 91.75 172 PRO A O 1
ATOM 1311 N N . ARG A 1 173 ? -3.580 9.843 12.259 1.00 91.00 173 ARG A N 1
ATOM 1312 C CA . ARG A 1 173 ? -3.708 10.647 11.034 1.00 91.00 173 ARG A CA 1
ATOM 1313 C C . ARG A 1 173 ? -4.997 10.341 10.277 1.00 91.00 173 ARG A C 1
ATOM 1315 O O . ARG A 1 173 ? -5.650 11.262 9.797 1.00 91.00 173 ARG A O 1
ATOM 1322 N N . LEU A 1 174 ? -5.367 9.062 10.181 1.00 92.38 174 LEU A N 1
ATOM 1323 C CA . LEU A 1 174 ? -6.617 8.661 9.542 1.00 92.38 174 LEU A CA 1
ATOM 1324 C C . LEU A 1 174 ? -7.824 9.119 10.364 1.00 92.38 174 LEU A C 1
ATOM 1326 O O . LEU A 1 174 ? -8.760 9.675 9.797 1.00 92.38 174 LEU A O 1
ATOM 1330 N N . ARG A 1 175 ? -7.759 8.989 11.697 1.00 93.12 175 ARG A N 1
ATOM 1331 C CA . ARG A 1 175 ? -8.789 9.506 12.611 1.00 93.12 175 ARG A CA 1
ATOM 1332 C C . ARG A 1 175 ? -9.004 11.004 12.440 1.00 93.12 175 ARG A C 1
ATOM 1334 O O . ARG A 1 175 ? -10.135 11.425 12.230 1.00 93.12 175 ARG A O 1
ATOM 1341 N N . ALA A 1 176 ? -7.928 11.791 12.441 1.00 90.88 176 ALA A N 1
ATOM 1342 C CA . ALA A 1 176 ? -8.005 13.232 12.216 1.00 90.88 176 ALA A CA 1
ATOM 1343 C C . ALA A 1 176 ? -8.635 13.565 10.852 1.00 90.88 176 ALA A C 1
ATOM 1345 O O . ALA A 1 176 ? -9.514 14.420 10.766 1.00 90.88 176 ALA A O 1
ATOM 1346 N N . ARG A 1 177 ? -8.244 12.847 9.788 1.00 89.12 177 ARG A N 1
ATOM 1347 C CA . ARG A 1 177 ? -8.786 13.048 8.434 1.00 89.12 177 ARG A CA 1
ATOM 1348 C C . ARG A 1 177 ? -10.279 12.724 8.345 1.00 89.12 177 ARG A C 1
ATOM 1350 O O . ARG A 1 177 ? -11.007 13.450 7.678 1.00 89.12 177 ARG A O 1
ATOM 1357 N N . MET A 1 178 ? -10.719 11.660 9.012 1.00 90.44 178 MET A N 1
ATOM 1358 C CA . MET A 1 178 ? -12.112 11.201 9.037 1.00 90.44 178 MET A CA 1
ATOM 1359 C C . MET A 1 178 ? -12.951 11.855 10.147 1.00 90.44 178 MET A C 1
ATOM 1361 O O . MET A 1 178 ? -14.103 11.475 10.330 1.00 90.44 178 MET A O 1
ATOM 1365 N N . ARG A 1 179 ? -12.392 12.832 10.882 1.00 92.50 179 ARG A N 1
ATOM 1366 C CA . ARG A 1 179 ? -13.035 13.505 12.026 1.00 92.50 179 ARG A CA 1
ATOM 1367 C C . ARG A 1 179 ? -13.545 12.523 13.094 1.00 92.50 179 ARG A C 1
ATOM 1369 O O . ARG A 1 179 ? -14.603 12.723 13.679 1.00 92.50 179 ARG A O 1
ATOM 1376 N N . LEU A 1 180 ? -12.790 11.452 13.336 1.00 90.25 180 LEU A N 1
ATOM 1377 C CA . LEU A 1 180 ? -13.096 10.455 14.364 1.00 90.25 180 LEU A CA 1
ATOM 1378 C C . LEU A 1 180 ? -12.640 10.933 15.739 1.00 90.25 180 LEU A C 1
ATOM 1380 O O . LEU A 1 180 ? -11.674 11.694 15.854 1.00 90.25 180 LEU A O 1
ATOM 1384 N N . ALA A 1 181 ? -13.302 10.435 16.783 1.00 89.44 181 ALA A N 1
ATOM 1385 C CA . ALA A 1 181 ? -12.947 10.761 18.153 1.00 89.44 181 ALA A CA 1
ATOM 1386 C C . ALA A 1 181 ? -11.477 10.388 18.449 1.00 89.44 181 ALA A C 1
ATOM 1388 O O . ALA A 1 181 ? -10.969 9.346 18.004 1.00 89.44 181 ALA A O 1
ATOM 1389 N N . PRO A 1 182 ? -10.744 11.231 19.194 1.00 88.12 182 PRO A N 1
ATOM 1390 C CA . PRO A 1 182 ? -9.410 10.875 19.631 1.00 88.12 182 PRO A CA 1
ATOM 1391 C C . PRO A 1 182 ? -9.486 9.701 20.613 1.00 88.12 182 PRO A C 1
ATOM 1393 O O . PRO A 1 182 ? -10.285 9.690 21.544 1.00 88.12 182 PRO A O 1
ATOM 1396 N N . VAL A 1 183 ? -8.620 8.710 20.418 1.00 83.88 183 VAL A N 1
ATOM 1397 C CA . VAL A 1 183 ? -8.403 7.645 21.394 1.00 83.88 183 VAL A CA 1
ATOM 1398 C C . VAL A 1 183 ? -7.726 8.256 22.613 1.00 83.88 183 VAL A C 1
ATOM 1400 O O . VAL A 1 183 ? -6.694 8.915 22.434 1.00 83.88 183 VAL A O 1
ATOM 1403 N N . PRO A 1 184 ? -8.272 8.054 23.824 1.00 79.12 184 PRO A N 1
ATOM 1404 C CA . PRO A 1 184 ? -7.668 8.58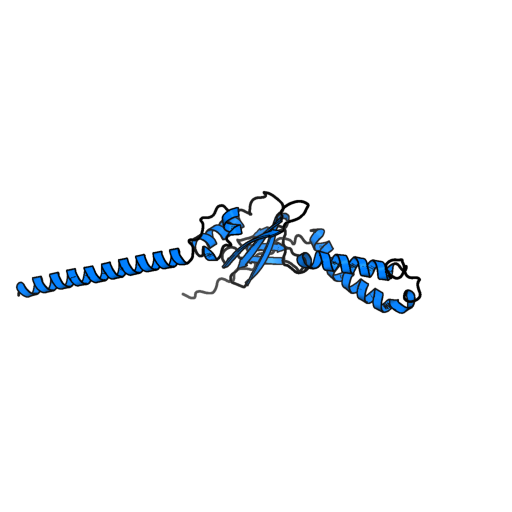9 25.028 1.00 79.12 184 PRO A CA 1
ATOM 1405 C C . PRO A 1 184 ? -6.223 8.080 25.167 1.00 79.12 184 PRO A C 1
ATOM 1407 O O . PRO A 1 184 ? -5.950 6.904 24.881 1.00 79.12 184 PRO A O 1
ATOM 1410 N N . PRO A 1 185 ? -5.276 8.941 25.582 1.00 81.38 185 PRO A N 1
ATOM 1411 C CA . PRO A 1 185 ? -3.901 8.534 25.836 1.00 81.38 185 PRO A CA 1
ATOM 1412 C C . PRO A 1 185 ? -3.861 7.342 26.801 1.00 81.38 185 PRO A C 1
ATOM 1414 O O . PRO A 1 185 ? -4.723 7.192 27.666 1.00 81.38 185 PRO A O 1
ATOM 1417 N N . TRP A 1 186 ? -2.854 6.477 26.645 1.00 76.31 186 TRP A N 1
ATOM 1418 C CA . TRP A 1 186 ? -2.651 5.287 27.485 1.00 76.31 186 TRP A CA 1
ATOM 1419 C C . TRP A 1 186 ? -2.907 5.512 28.990 1.00 76.31 186 TRP A C 1
ATOM 1421 O O . TRP A 1 186 ? -3.711 4.766 29.547 1.00 76.31 186 TRP A O 1
ATOM 1431 N N . PRO A 1 187 ? -2.352 6.554 29.643 1.00 71.56 187 PRO A N 1
ATOM 1432 C CA . PRO A 1 187 ? -2.611 6.798 31.063 1.00 71.56 187 PRO A CA 1
ATOM 1433 C C . PRO A 1 187 ? -4.090 7.043 31.393 1.00 71.56 187 PRO A C 1
ATOM 1435 O O . PRO A 1 187 ? -4.566 6.568 32.416 1.00 71.56 187 PRO A O 1
ATOM 1438 N N . GLN A 1 188 ? -4.855 7.704 30.519 1.00 77.00 188 GLN A N 1
ATOM 1439 C CA . GLN A 1 188 ? -6.296 7.889 30.731 1.00 77.00 188 GLN A CA 1
ATOM 1440 C C . GLN A 1 188 ? -7.082 6.584 30.568 1.00 77.00 188 GLN A C 1
ATOM 1442 O O . GLN A 1 188 ? -8.101 6.398 31.232 1.00 77.00 188 GLN A O 1
ATOM 1447 N N . ARG A 1 189 ? -6.613 5.669 29.710 1.00 74.69 189 ARG A N 1
ATOM 1448 C CA . ARG A 1 189 ? -7.203 4.328 29.583 1.00 74.69 189 ARG A CA 1
ATOM 1449 C C . ARG A 1 189 ? -6.985 3.523 30.857 1.00 74.69 189 ARG A C 1
ATOM 1451 O O . ARG A 1 189 ? -7.954 3.020 31.410 1.00 74.69 189 ARG A O 1
ATOM 1458 N N . VAL A 1 190 ? -5.751 3.494 31.359 1.00 80.50 190 VAL A N 1
ATOM 1459 C CA . VAL A 1 190 ? -5.417 2.825 32.625 1.00 80.50 190 VAL A CA 1
ATOM 1460 C C . VAL A 1 190 ? -6.211 3.428 33.785 1.00 80.50 190 VAL A C 1
ATOM 1462 O O . VAL A 1 190 ? -6.814 2.686 34.550 1.00 80.50 190 VAL A O 1
ATOM 1465 N N . ALA A 1 191 ? -6.289 4.759 33.876 1.00 77.44 191 ALA A N 1
ATOM 1466 C CA . ALA A 1 191 ? -7.054 5.434 34.920 1.00 77.44 191 ALA A CA 1
ATOM 1467 C C . ALA A 1 191 ? -8.545 5.064 34.886 1.00 77.44 191 ALA A C 1
ATOM 1469 O O . ALA A 1 191 ? -9.112 4.759 35.929 1.00 77.44 191 ALA A O 1
ATOM 1470 N N . ARG A 1 192 ? -9.180 5.023 33.705 1.00 80.75 192 ARG A N 1
ATOM 1471 C CA . ARG A 1 192 ? -10.575 4.566 33.586 1.00 80.75 192 ARG A CA 1
ATOM 1472 C C . ARG A 1 192 ? -10.737 3.124 34.043 1.00 80.75 192 ARG A C 1
ATOM 1474 O O . ARG A 1 192 ? -11.627 2.868 34.842 1.00 80.75 192 ARG A O 1
ATOM 1481 N N . THR A 1 193 ? -9.867 2.216 33.601 1.00 82.69 193 THR A N 1
ATOM 1482 C CA . THR A 1 193 ? -9.912 0.813 34.032 1.00 82.69 193 THR A CA 1
ATOM 1483 C C . THR A 1 193 ? -9.768 0.696 35.548 1.00 82.69 193 THR A C 1
ATOM 1485 O O . THR A 1 193 ? -10.546 -0.011 36.178 1.00 82.69 193 THR A O 1
ATOM 1488 N N . LEU A 1 194 ? -8.835 1.439 36.153 1.00 87.75 194 LEU A N 1
ATOM 1489 C CA . LEU A 1 194 ? -8.652 1.466 37.605 1.00 87.75 194 LEU A CA 1
ATOM 1490 C C . LEU A 1 194 ? -9.887 2.004 38.334 1.00 87.75 194 LEU A C 1
ATOM 1492 O O . LEU A 1 194 ? -10.304 1.409 39.321 1.00 87.75 194 LEU A O 1
ATOM 1496 N N . VAL A 1 195 ? -10.504 3.079 37.835 1.00 88.62 195 VAL A N 1
ATOM 1497 C CA . VAL A 1 195 ? -11.739 3.639 38.407 1.00 88.62 195 VAL A CA 1
ATOM 1498 C C . VAL A 1 195 ? -12.892 2.637 38.314 1.00 88.62 195 VAL A C 1
ATOM 1500 O O . VAL A 1 195 ? -13.616 2.454 39.290 1.00 88.62 195 VAL A O 1
ATOM 1503 N N . THR A 1 196 ? -13.051 1.945 37.183 1.00 85.81 196 THR A N 1
ATOM 1504 C CA . THR A 1 196 ? -14.087 0.915 37.020 1.00 85.81 196 THR A CA 1
ATOM 1505 C C . THR A 1 196 ? -13.849 -0.275 37.952 1.00 85.81 196 THR A C 1
ATOM 1507 O O . THR A 1 196 ? -14.783 -0.718 38.617 1.00 85.81 196 THR A O 1
ATOM 1510 N N . CYS A 1 197 ? -12.604 -0.749 38.071 1.00 88.00 197 CYS A N 1
ATOM 1511 C CA . CYS A 1 197 ? -12.240 -1.809 39.013 1.00 88.00 197 CYS A CA 1
ATOM 1512 C C . CYS A 1 197 ? -12.482 -1.390 40.470 1.00 88.00 197 CYS A C 1
ATOM 1514 O O . CYS A 1 197 ? -13.048 -2.161 41.239 1.00 88.00 197 CYS A O 1
ATOM 1516 N N . ALA A 1 198 ? -12.102 -0.166 40.850 1.00 88.00 198 ALA A N 1
ATOM 1517 C CA . ALA A 1 198 ? -12.320 0.357 42.196 1.00 88.00 198 ALA A CA 1
ATOM 1518 C C . ALA A 1 198 ? -13.816 0.463 42.531 1.00 88.00 198 ALA A C 1
ATOM 1520 O O . ALA A 1 198 ? -14.233 0.035 43.604 1.00 88.00 198 ALA A O 1
ATOM 1521 N N . GLY A 1 199 ? -14.634 0.961 41.597 1.00 90.38 199 GLY A N 1
ATOM 1522 C CA . GLY A 1 199 ? -16.089 1.007 41.756 1.00 90.38 199 GLY A CA 1
ATOM 1523 C C . GLY A 1 199 ? -16.711 -0.383 41.920 1.00 90.38 199 GLY A C 1
ATOM 1524 O O . GLY A 1 199 ? -17.559 -0.579 42.787 1.00 90.38 199 GLY A O 1
ATOM 1525 N N . PHE A 1 200 ? -16.248 -1.368 41.146 1.00 88.12 200 PHE A N 1
ATOM 1526 C CA . PHE A 1 200 ? -16.706 -2.755 41.256 1.00 88.12 200 PHE A CA 1
ATOM 1527 C C . PHE A 1 200 ? -16.322 -3.398 42.599 1.00 88.12 200 PHE A C 1
ATOM 1529 O O . PHE A 1 200 ? -17.153 -4.041 43.236 1.00 88.12 200 PHE A O 1
ATOM 1536 N N . LEU A 1 201 ? -15.094 -3.174 43.076 1.00 89.31 201 LEU A N 1
ATOM 1537 C CA . LEU A 1 201 ? -14.648 -3.651 44.389 1.00 89.31 201 LEU A CA 1
ATOM 1538 C C . LEU A 1 201 ? -15.428 -2.998 45.538 1.00 89.31 201 LEU A C 1
ATOM 1540 O O . LEU A 1 201 ? -15.825 -3.690 46.473 1.00 89.31 201 LEU A O 1
ATOM 1544 N N . ALA A 1 202 ? -15.697 -1.692 45.454 1.00 90.88 202 ALA A N 1
ATOM 1545 C CA . ALA A 1 202 ? -16.525 -0.988 46.432 1.00 90.88 202 ALA A CA 1
ATOM 1546 C C . ALA A 1 202 ? -17.958 -1.542 46.470 1.00 90.88 202 ALA A C 1
ATOM 1548 O O . ALA A 1 202 ? -18.509 -1.750 47.550 1.00 90.88 202 ALA A O 1
ATOM 1549 N N . TYR A 1 203 ? -18.537 -1.843 45.303 1.00 89.19 203 TYR A N 1
ATOM 1550 C CA . TYR A 1 203 ? -19.851 -2.476 45.195 1.00 89.19 203 TYR A CA 1
ATOM 1551 C C . TYR A 1 203 ? -19.883 -3.865 45.855 1.00 89.19 203 TYR A C 1
ATOM 1553 O O . TYR A 1 203 ? -20.778 -4.139 46.654 1.00 89.19 203 TYR A O 1
ATOM 1561 N N . ILE A 1 204 ? -18.882 -4.714 45.589 1.00 88.94 204 ILE A N 1
ATOM 1562 C CA . ILE A 1 204 ? -18.750 -6.030 46.237 1.00 88.94 204 ILE A CA 1
ATOM 1563 C C . ILE A 1 204 ? -18.617 -5.879 47.758 1.00 88.94 204 ILE A C 1
ATOM 1565 O O . ILE A 1 204 ? -19.291 -6.582 48.509 1.00 88.94 204 ILE A O 1
ATOM 1569 N N . GLY A 1 205 ? -17.783 -4.948 48.225 1.00 89.44 205 GLY A N 1
ATOM 1570 C CA . GLY A 1 205 ? -17.616 -4.680 49.653 1.00 89.44 205 GLY A CA 1
ATOM 1571 C C . GLY A 1 205 ? -18.928 -4.270 50.325 1.00 89.44 205 GLY A C 1
ATOM 1572 O O . GLY A 1 205 ? -19.306 -4.847 51.344 1.00 89.44 205 GLY A O 1
ATOM 1573 N N . ALA A 1 206 ? -19.667 -3.333 49.724 1.00 90.12 206 ALA A N 1
ATOM 1574 C CA . ALA A 1 206 ? -20.971 -2.903 50.223 1.00 90.12 206 ALA A CA 1
ATOM 1575 C C . ALA A 1 206 ? -21.983 -4.060 50.273 1.00 90.12 206 ALA A C 1
ATOM 1577 O O . ALA A 1 206 ? -22.711 -4.197 51.255 1.00 90.12 206 ALA A O 1
ATOM 1578 N N . PHE A 1 207 ? -21.989 -4.929 49.257 1.00 92.31 207 PHE A N 1
ATOM 1579 C CA . PHE A 1 207 ? -22.836 -6.120 49.226 1.00 92.31 207 PHE A CA 1
ATOM 1580 C C . PHE A 1 207 ? -22.567 -7.056 50.415 1.00 92.31 207 PHE A C 1
ATOM 1582 O O . PHE A 1 207 ? -23.510 -7.470 51.087 1.00 92.31 207 PHE A O 1
ATOM 1589 N N . PHE A 1 208 ? -21.299 -7.340 50.732 1.00 92.44 208 PHE A N 1
ATOM 1590 C CA . PHE A 1 208 ? -20.949 -8.184 51.882 1.00 92.44 208 PHE A CA 1
ATOM 1591 C C . PHE A 1 208 ? -21.311 -7.550 53.227 1.00 92.44 208 PHE A C 1
ATOM 1593 O O . PHE A 1 208 ? -21.748 -8.261 54.129 1.00 92.44 208 PHE A O 1
ATOM 1600 N N . VAL A 1 209 ? -21.180 -6.227 53.362 1.00 93.12 209 VAL A N 1
ATOM 1601 C CA . VAL A 1 209 ? -21.609 -5.510 54.574 1.00 93.12 209 VAL A CA 1
ATOM 1602 C C . VAL A 1 209 ? -23.121 -5.634 54.769 1.00 93.12 209 VAL A C 1
ATOM 1604 O O . VAL A 1 209 ? -23.571 -5.986 55.857 1.00 93.12 209 VAL A O 1
ATOM 1607 N N . VAL A 1 210 ? -23.909 -5.405 53.715 1.00 92.31 210 VAL A N 1
ATOM 1608 C CA . VAL A 1 210 ? -25.374 -5.546 53.764 1.00 92.31 210 VAL A CA 1
ATOM 1609 C C . VAL A 1 210 ? -25.778 -6.988 54.073 1.00 92.31 210 VAL A C 1
ATOM 1611 O O . VAL A 1 210 ? -26.635 -7.215 54.924 1.00 92.31 210 VAL A O 1
ATOM 1614 N N . LEU A 1 211 ? -25.134 -7.970 53.438 1.00 91.06 211 LEU A N 1
ATOM 1615 C CA . LEU A 1 211 ? -25.386 -9.387 53.695 1.00 91.06 211 LEU A CA 1
ATOM 1616 C C . LEU A 1 211 ? -25.059 -9.771 55.148 1.00 91.06 211 LEU A C 1
ATOM 1618 O O . LEU A 1 211 ? -25.847 -10.458 55.793 1.00 91.06 211 LEU A O 1
ATOM 1622 N N . GLY A 1 212 ? -23.930 -9.296 55.681 1.00 92.44 212 GLY A N 1
ATOM 1623 C CA . GLY A 1 212 ? -23.539 -9.512 57.076 1.00 92.44 212 GLY A CA 1
ATOM 1624 C C . GLY A 1 212 ? -24.521 -8.890 58.072 1.00 92.44 212 GLY A C 1
ATOM 1625 O O . GLY A 1 212 ? -24.866 -9.521 59.074 1.00 92.44 212 GLY A O 1
ATOM 1626 N N . LEU A 1 213 ? -25.041 -7.695 57.774 1.00 94.62 213 LEU A N 1
ATOM 1627 C CA . LEU A 1 213 ? -26.088 -7.054 58.574 1.00 94.62 213 LEU A CA 1
ATOM 1628 C C . LEU A 1 213 ? -27.390 -7.867 58.556 1.00 94.62 213 LEU A C 1
ATOM 1630 O O . LEU A 1 213 ? -27.965 -8.111 59.614 1.00 94.62 213 LEU A O 1
ATOM 1634 N N . LEU A 1 214 ? -27.820 -8.346 57.384 1.00 91.38 214 LEU A N 1
ATOM 1635 C CA . LEU A 1 214 ? -29.018 -9.183 57.251 1.00 91.38 214 LEU A CA 1
ATOM 1636 C C . LEU A 1 214 ? -28.896 -10.498 58.032 1.00 91.38 214 LEU A C 1
ATOM 1638 O O . LEU A 1 214 ? -29.829 -10.879 58.738 1.00 91.38 214 LEU A O 1
ATOM 1642 N N . MET A 1 215 ? -27.738 -11.161 57.957 1.00 90.81 215 MET A N 1
ATOM 1643 C CA . MET A 1 215 ? -27.476 -12.390 58.714 1.00 90.81 215 MET A CA 1
ATOM 1644 C C . MET A 1 215 ? -27.526 -12.140 60.226 1.00 90.81 215 MET A C 1
ATOM 1646 O O . MET A 1 215 ? -28.184 -12.892 60.945 1.00 90.81 215 MET A O 1
ATOM 1650 N N . THR A 1 216 ? -26.906 -11.054 60.701 1.00 93.25 216 THR A N 1
ATOM 1651 C CA . THR A 1 216 ? -26.917 -10.674 62.126 1.00 93.25 216 THR A CA 1
ATOM 1652 C C . THR A 1 216 ? -28.336 -10.421 62.639 1.00 93.25 216 THR A C 1
ATOM 1654 O O . THR A 1 216 ? -28.688 -10.886 63.719 1.00 93.25 216 THR A O 1
ATOM 1657 N N . VAL A 1 217 ? -29.172 -9.733 61.854 1.00 91.56 217 VAL A N 1
ATOM 1658 C CA . VAL A 1 217 ? -30.579 -9.485 62.209 1.00 91.56 217 VAL A CA 1
ATOM 1659 C C . VAL A 1 217 ? -31.387 -10.787 62.223 1.00 91.56 217 VAL A C 1
ATOM 1661 O O . VAL A 1 217 ? -32.187 -10.992 63.131 1.00 91.56 217 VAL A O 1
ATOM 1664 N N . SER A 1 218 ? -31.157 -11.696 61.268 1.00 84.88 218 SER A N 1
ATOM 1665 C CA . SER A 1 218 ? -31.868 -12.983 61.217 1.00 84.88 218 SER A CA 1
ATOM 1666 C C . SER A 1 218 ? -31.549 -13.897 62.405 1.00 84.88 218 SER A C 1
ATOM 1668 O O . SER A 1 218 ? -32.445 -14.560 62.917 1.00 84.88 218 SER A O 1
ATOM 1670 N N . GLY A 1 219 ? -30.302 -13.882 62.891 1.00 85.75 219 GLY A N 1
ATOM 1671 C CA . GLY A 1 219 ? -29.874 -14.698 64.029 1.00 85.75 219 GLY A CA 1
ATOM 1672 C C . GLY A 1 219 ? -30.412 -14.232 65.385 1.00 85.75 219 GLY A C 1
ATOM 1673 O O . GLY A 1 219 ? -30.335 -14.986 66.345 1.00 85.75 219 GLY A O 1
ATOM 1674 N N . GLN A 1 220 ? -30.960 -13.015 65.487 1.00 80.25 220 GLN A N 1
ATOM 1675 C CA . GLN A 1 220 ? -31.649 -12.551 66.701 1.00 80.25 220 GLN A CA 1
ATOM 1676 C C . GLN A 1 220 ? -33.142 -12.908 66.734 1.00 80.25 220 GLN A C 1
ATOM 1678 O O . GLN A 1 220 ? -33.794 -12.693 67.753 1.00 80.25 220 GLN A O 1
ATOM 1683 N N . LEU A 1 221 ? -33.693 -13.421 65.630 1.00 67.94 221 LEU A N 1
ATOM 1684 C CA . LEU A 1 221 ? -35.110 -13.786 65.510 1.00 67.94 221 LEU A CA 1
ATOM 1685 C C . LEU A 1 221 ? -35.377 -15.282 65.765 1.00 67.94 221 LEU A C 1
ATOM 1687 O O . LEU A 1 221 ? -36.533 -15.700 65.718 1.00 67.94 221 LEU A O 1
ATOM 1691 N N . THR A 1 222 ? -34.330 -16.069 66.025 1.00 65.44 222 THR A N 1
ATOM 1692 C CA . THR A 1 222 ? -34.378 -17.491 66.415 1.00 65.44 222 THR A CA 1
ATOM 1693 C C . THR A 1 222 ? -34.024 -17.660 67.879 1.00 65.44 222 THR A C 1
ATOM 1695 O O . THR A 1 222 ? -34.748 -18.407 68.569 1.00 65.44 222 THR A O 1
#

Sequence (222 aa):
MSTEPRRVRAPRAPAPSWWSPWILLGRVLLVVGPALVVLCRLTESWWGSAPLDEGGLSTHPIPGAAFLASVALAAAWPFLLLPIGSPRWSVIDDGVLVAPTVLGTRCVELHELVRAGGFRVLGRGGDLFVLRLRDADGHWVLLTRSGQDDVPEAVRSAVLALHRVHPEAVSPRLRARMRLAPVPPWPQRVARTLVTCAGFLAYIGAFFVVLGLLMTVSGQLT

Secondary structure (DSSP, 8-state):
--------PPP---S--TT-HHHHHHHHHHHHHHHHHHHHHHTHHHHTTSPB-TTS-BSSHHHHHHHHHHHHHHHHHHHHHS-EE-GGG-EEETTEEEEEETTEEEEEESTTEEEEEEEEE--TT-PEEEEEEEETT--EEEEEEETT----HHHHHHHHHHHHH-GGGB-HHHHHHTTPPPPPPHHHHHHHHHHHHHHHHHHHHHHHHHHHHHHHHHHT--

Foldseek 3Di:
DDPPPPPPDPFPQPPACPVPVVLVVLLCLVVVQVVLVVVCVVCCVVQVPADADPVRFGPDVSRVVNVVSVVVCVVCVCQQPAQEFEPVRWDQTPQWIWGAGSVGIFIARLQQWQAWEWDWDDDPVAIKIWIWTAGPVGTIHIYIDGPDDDDPVSNLVSVVVCCVVPVVRYYPVNCVSNVHDDDDPPVVVVVVVVVVVVVVVVVVVVVVVVVVVVVVVVVVVD

pLDDT: mean 85.88, std 10.63, range [48.25, 96.94]